Protein AF-W5Z4J7-F1 (afdb_monomer)

Secondary structure (DSSP, 8-state):
-HHHHHHHHHHHHHHHHHHHHHHHHHHHHHHHHHHHHHHHHHHHHHHHHHHHHHHHHHHHHHH--STTHHHHHHHHHHHHHHHHHHHHTT-HHHHHHHHHHHHHHHHHHHHHHHHHHHHHHHHHHHHHHHHHHHHHHHHHHHTT--SHHHHHHHHHH-HHHHHHHHHHHHHHHTT-HHHHHHHHHHHHHHHHHHHHHHHHHHHHEEGGGTEEEETTEEEE-------

Solvent-accessible surface area (backbone atoms only — not comparable to full-atom values): 12498 Å² total; per-residue (Å²): 120,74,70,61,56,55,51,50,53,50,50,51,51,50,50,53,51,51,51,52,53,51,51,54,49,53,49,52,54,50,53,50,51,53,50,55,53,51,50,53,52,51,51,53,53,48,55,55,52,50,52,53,48,54,51,49,51,56,51,51,58,72,68,61,86,49,62,82,50,48,62,62,50,49,52,55,52,52,51,52,50,51,53,47,45,74,75,47,64,91,36,73,77,52,50,55,54,49,54,52,50,50,51,49,52,49,53,54,46,50,55,49,38,52,53,45,51,53,52,50,50,53,50,47,52,53,50,52,56,50,45,53,55,49,49,55,48,50,52,61,58,46,72,73,51,76,46,66,68,59,48,52,51,43,70,74,67,34,67,69,52,54,48,44,54,48,49,30,48,54,26,42,77,70,69,36,48,68,62,20,50,50,53,54,47,52,51,50,54,44,51,58,51,40,50,49,52,30,50,53,51,57,62,30,41,42,81,93,60,41,27,43,44,61,87,97,45,77,41,76,55,79,88,74,79,84,127

Radius of gyration: 43.29 Å; Cα contacts (8 Å, |Δi|>4): 131; chains: 1; bounding box: 110×30×133 Å

Sequence (227 aa):
MAGDDAALETAITNNISGIYATINQQRSEAEIRLKEQGSTEARAQFAARLRLFEQSLANGVSTLMDVRECDGLMTRLLDQLQELESQFGEYDEFLAAILEQRENAHESIEARRQQLQDQQQRRVTTLTDAAERILKNVRRRTERFSSPEELHSFFASDAMVSRLRSMAGELRELGAAMEADDCLGQLKAAQDTALRSVRDKADIFEDGGAVIRLGKHKFSVNSRSWT

InterPro domains:
  IPR057224 Domain of unknown function DUF7902 [PF25472] (3-36)

Foldseek 3Di:
DVVVVVVVVVVVVVVVVVVVVVVVVVVVVVVVVVVVVVVVVLVVVLVVLVVVLVVLLVVLLVPDQDLVCLVVSLVVSVVSLVVSCVVNVVDPVSVVVSVVVNVVSVVSSVVSSVVNVVVLVVLLVVLLVVLVVLLVVLLVVLLPDQDLVVLVCCCVDPPSNVVLLVSLVVCVVSVNPVSSVVSVVSSVVSSVVSNVSNVVVVQQADDNNQWGDDPPDIDGDDPDDDD

Structure (mmCIF, N/CA/C/O backbone):
data_AF-W5Z4J7-F1
#
_entry.id   AF-W5Z4J7-F1
#
loop_
_atom_site.group_PDB
_atom_site.id
_atom_site.type_symbol
_atom_site.label_atom_id
_atom_site.label_alt_id
_atom_site.label_comp_id
_atom_site.label_asym_id
_atom_site.label_entity_id
_atom_site.label_seq_id
_atom_site.pdbx_PDB_ins_code
_atom_site.Cartn_x
_atom_site.Cartn_y
_atom_site.Cartn_z
_atom_site.occupancy
_atom_site.B_iso_or_equiv
_atom_site.auth_seq_id
_atom_site.auth_comp_id
_atom_site.auth_asym_id
_atom_site.auth_atom_id
_atom_site.pdbx_PDB_model_num
ATOM 1 N N . MET A 1 1 ? -58.982 3.689 79.718 1.00 53.09 1 MET A N 1
ATOM 2 C CA . MET A 1 1 ? -59.186 3.333 78.296 1.00 53.09 1 MET A CA 1
ATOM 3 C C . MET A 1 1 ? -58.269 4.092 77.332 1.00 53.09 1 MET A C 1
ATOM 5 O O . MET A 1 1 ? -57.935 3.509 76.323 1.00 53.09 1 MET A O 1
ATOM 9 N N . ALA A 1 2 ? -57.779 5.307 77.627 1.00 56.12 2 ALA A N 1
ATOM 10 C CA . ALA A 1 2 ? -56.911 6.065 76.701 1.00 56.12 2 ALA A CA 1
ATOM 11 C C . ALA A 1 2 ? -55.470 5.523 76.505 1.00 56.12 2 ALA A C 1
ATOM 13 O O . ALA A 1 2 ? -54.835 5.832 75.507 1.00 56.12 2 ALA A O 1
ATOM 14 N N . GLY A 1 3 ? -54.937 4.728 77.443 1.00 62.44 3 GLY A N 1
ATOM 15 C CA . GLY A 1 3 ? -53.573 4.180 77.339 1.00 62.44 3 GLY A CA 1
ATOM 16 C C . GLY A 1 3 ? -53.434 2.965 76.414 1.00 62.44 3 GLY A C 1
ATOM 17 O O . GLY A 1 3 ? -52.337 2.695 75.942 1.00 62.44 3 GLY A O 1
ATOM 18 N N . ASP A 1 4 ? -54.535 2.255 76.150 1.00 64.06 4 ASP A N 1
ATOM 19 C CA . ASP A 1 4 ? -54.545 1.051 75.303 1.00 64.06 4 ASP A CA 1
ATOM 20 C C . ASP A 1 4 ? -54.543 1.433 73.809 1.00 64.06 4 ASP A C 1
ATOM 22 O O . ASP A 1 4 ? -53.835 0.841 72.999 1.00 64.06 4 ASP A O 1
ATOM 26 N N . ASP A 1 5 ? -55.242 2.522 73.471 1.00 70.69 5 ASP A N 1
ATOM 27 C CA . ASP A 1 5 ? -55.330 3.086 72.115 1.00 70.69 5 ASP A CA 1
ATOM 28 C C . ASP A 1 5 ? -53.984 3.671 71.642 1.00 70.69 5 ASP A C 1
ATOM 30 O O . ASP A 1 5 ? -53.537 3.418 70.526 1.00 70.69 5 ASP A O 1
ATOM 34 N N . ALA A 1 6 ? -53.258 4.358 72.534 1.00 73.06 6 ALA A N 1
ATOM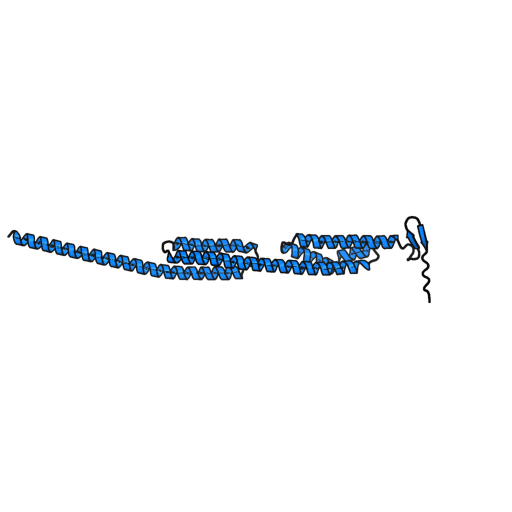 35 C CA . ALA A 1 6 ? -51.927 4.901 72.240 1.00 73.06 6 ALA A CA 1
ATOM 36 C C . ALA A 1 6 ? -50.860 3.804 72.029 1.00 73.06 6 ALA A C 1
ATOM 38 O O . ALA A 1 6 ? -49.931 3.968 71.231 1.00 73.06 6 ALA A O 1
ATOM 39 N N . ALA A 1 7 ? -50.984 2.669 72.727 1.00 77.75 7 ALA A N 1
ATOM 40 C CA . ALA A 1 7 ? -50.100 1.516 72.549 1.00 77.75 7 ALA A CA 1
ATOM 41 C C . ALA A 1 7 ? -50.355 0.816 71.203 1.00 77.75 7 ALA A C 1
ATOM 43 O O . ALA A 1 7 ? -49.403 0.452 70.507 1.00 77.75 7 ALA A O 1
ATOM 44 N N . LEU A 1 8 ? -51.627 0.692 70.810 1.00 79.69 8 LEU A N 1
ATOM 45 C CA . LEU A 1 8 ? -52.046 0.190 69.499 1.00 79.69 8 LEU A CA 1
ATOM 46 C C . LEU A 1 8 ? -51.567 1.098 68.359 1.00 79.69 8 LEU A C 1
ATOM 48 O O . LEU A 1 8 ? -50.978 0.605 67.400 1.00 79.69 8 LEU A O 1
ATOM 52 N N . GLU A 1 9 ? -51.735 2.414 68.478 1.00 77.88 9 GLU A N 1
ATOM 53 C CA . GLU A 1 9 ? -51.288 3.389 67.476 1.00 77.88 9 GLU A CA 1
ATOM 54 C C . GLU A 1 9 ? -49.758 3.372 67.292 1.00 77.88 9 GLU A C 1
ATOM 56 O O . GLU A 1 9 ? -49.248 3.376 66.166 1.00 77.88 9 GLU A O 1
ATOM 61 N N . THR A 1 10 ? -49.010 3.243 68.393 1.00 81.56 10 THR A N 1
ATOM 62 C CA . THR A 1 10 ? -47.546 3.085 68.367 1.00 81.56 10 THR A CA 1
ATOM 63 C C . THR A 1 10 ? -47.134 1.770 67.698 1.00 81.56 10 THR A C 1
ATOM 65 O O . THR A 1 10 ? -46.214 1.747 66.878 1.00 81.56 10 THR A O 1
ATOM 68 N N . ALA A 1 11 ? -47.825 0.666 68.000 1.00 81.94 11 ALA A N 1
ATOM 69 C CA . ALA A 1 11 ? -47.554 -0.638 67.396 1.00 81.94 11 ALA A CA 1
ATOM 70 C C . ALA A 1 11 ? -47.841 -0.646 65.885 1.00 81.94 11 ALA A C 1
ATOM 72 O O . ALA A 1 11 ? -47.047 -1.173 65.105 1.00 81.94 11 ALA A O 1
ATOM 73 N N . ILE A 1 12 ? -48.937 -0.011 65.460 1.00 81.25 12 ILE A N 1
ATOM 74 C CA . ILE A 1 12 ? -49.292 0.160 64.047 1.00 81.25 12 ILE A CA 1
ATOM 75 C C . ILE A 1 12 ? -48.230 1.002 63.330 1.00 81.25 12 ILE A C 1
ATOM 77 O O . ILE A 1 12 ? -47.735 0.593 62.282 1.00 81.25 12 ILE A O 1
ATOM 81 N N . THR A 1 13 ? -47.814 2.127 63.914 1.00 82.25 13 THR A N 1
ATOM 82 C CA . THR A 1 13 ? -46.789 3.010 63.330 1.00 82.25 13 THR A CA 1
ATOM 83 C C . THR A 1 13 ? -45.429 2.314 63.202 1.00 82.25 13 THR A C 1
ATOM 85 O O . THR A 1 13 ? -44.765 2.433 62.167 1.00 82.25 13 THR A O 1
ATOM 88 N N . ASN A 1 14 ? -45.030 1.525 64.206 1.00 82.12 14 ASN A N 1
ATOM 89 C CA . ASN A 1 14 ? -43.805 0.721 64.161 1.00 82.12 14 ASN A CA 1
ATOM 90 C C . ASN A 1 14 ? -43.875 -0.370 63.087 1.00 82.12 14 ASN A C 1
ATOM 92 O O . ASN A 1 14 ? -42.911 -0.560 62.346 1.00 82.12 14 ASN A O 1
ATOM 96 N N . ASN A 1 15 ? -45.019 -1.045 62.951 1.00 82.00 15 ASN A N 1
ATOM 97 C CA . ASN A 1 15 ? -45.223 -2.049 61.908 1.0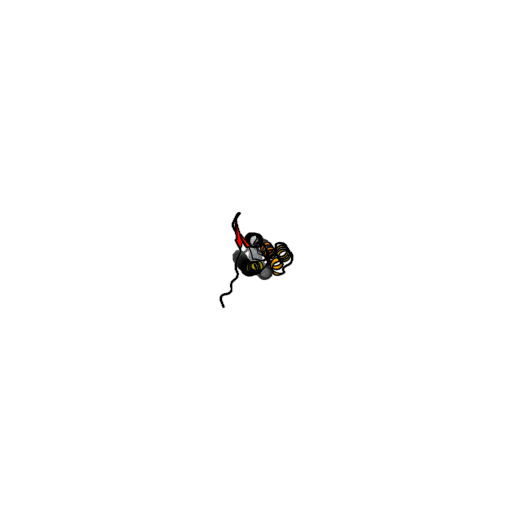0 82.00 15 ASN A CA 1
ATOM 98 C C . ASN A 1 15 ? -45.170 -1.429 60.506 1.00 82.00 15 ASN A C 1
ATOM 100 O O . ASN A 1 15 ? -44.482 -1.955 59.635 1.00 82.00 15 ASN A O 1
ATOM 104 N N . ILE A 1 16 ? -45.829 -0.286 60.291 1.00 81.00 16 ILE A N 1
ATOM 105 C CA . ILE A 1 16 ? -45.772 0.456 59.023 1.00 81.00 16 ILE A CA 1
ATOM 106 C C . ILE A 1 16 ? -44.329 0.872 58.708 1.00 81.00 16 ILE A C 1
ATOM 108 O O . ILE A 1 16 ? -43.856 0.659 57.593 1.00 81.00 16 ILE A O 1
ATOM 112 N N . SER A 1 17 ? -43.598 1.400 59.692 1.00 80.88 17 SER A N 1
ATOM 113 C CA . SER A 1 17 ? -42.190 1.786 59.522 1.00 80.88 17 SER A CA 1
ATOM 114 C C . SER A 1 17 ? -41.302 0.585 59.174 1.00 80.88 17 SER A C 1
ATOM 116 O O . SER A 1 17 ? -40.453 0.685 58.287 1.00 80.88 17 SER A O 1
ATOM 118 N N . GLY A 1 18 ? -41.534 -0.570 59.807 1.00 86.56 18 GLY A N 1
ATOM 119 C CA . GLY A 1 18 ? -40.853 -1.825 59.485 1.00 86.56 18 GLY A CA 1
ATOM 120 C C . GLY A 1 18 ? -41.130 -2.297 58.056 1.00 86.56 18 GLY A C 1
ATOM 121 O O . GLY A 1 18 ? -40.197 -2.654 57.338 1.00 86.56 18 GLY A O 1
ATOM 122 N N . ILE A 1 19 ? -42.386 -2.212 57.604 1.00 87.75 19 ILE A N 1
ATOM 123 C CA . ILE A 1 19 ? -42.778 -2.539 56.224 1.00 87.75 19 ILE A CA 1
ATOM 124 C C . ILE A 1 19 ? -42.060 -1.623 55.223 1.00 87.75 19 ILE A C 1
ATOM 126 O O . ILE A 1 19 ? -41.489 -2.115 54.250 1.00 87.75 19 ILE A O 1
ATOM 130 N N . TYR A 1 20 ? -42.022 -0.308 55.463 1.00 78.75 20 TYR A N 1
ATOM 131 C CA . TYR A 1 20 ? -41.303 0.629 54.590 1.00 78.75 20 TYR A CA 1
ATOM 132 C C . TYR A 1 20 ? -39.794 0.372 54.556 1.00 78.75 20 TYR A C 1
ATOM 134 O O . TYR A 1 20 ? -39.187 0.462 53.487 1.00 78.75 20 TYR A O 1
ATOM 142 N N . ALA A 1 21 ? -39.187 0.010 55.689 1.00 87.31 21 ALA A N 1
ATOM 143 C CA . ALA A 1 21 ? -37.778 -0.370 55.734 1.00 87.31 21 ALA A CA 1
ATOM 144 C C . ALA A 1 21 ? -37.506 -1.617 54.873 1.00 87.31 21 ALA A C 1
ATOM 146 O O . ALA A 1 21 ? -36.566 -1.617 54.078 1.00 87.31 21 ALA A O 1
ATOM 147 N N . THR A 1 22 ? -38.365 -2.641 54.956 1.00 89.81 22 THR A N 1
ATOM 148 C CA . THR A 1 22 ? -38.256 -3.846 54.116 1.00 89.81 22 THR A CA 1
ATOM 149 C C . THR A 1 22 ? -38.457 -3.537 52.630 1.00 89.81 22 THR A C 1
ATOM 151 O O . THR A 1 22 ? -37.695 -4.029 51.802 1.00 89.81 22 THR A O 1
ATOM 154 N N . ILE A 1 23 ? -39.433 -2.693 52.274 1.00 89.88 23 ILE A N 1
ATOM 155 C CA . ILE A 1 23 ? -39.674 -2.279 50.880 1.00 89.88 23 ILE A CA 1
ATOM 156 C C . ILE A 1 23 ? -38.458 -1.537 50.313 1.00 89.88 23 ILE A C 1
ATOM 158 O O . ILE A 1 23 ? -38.020 -1.839 49.204 1.00 89.88 23 ILE A O 1
ATOM 162 N N . ASN A 1 24 ? -37.883 -0.598 51.069 1.00 86.94 24 ASN A N 1
ATOM 163 C CA . ASN A 1 24 ? -36.694 0.137 50.635 1.00 86.94 24 ASN A CA 1
ATOM 164 C C . ASN A 1 24 ? -35.480 -0.784 50.467 1.00 86.94 24 ASN A C 1
ATOM 166 O O . ASN A 1 24 ? -34.746 -0.645 49.489 1.00 86.94 24 ASN A O 1
ATOM 170 N N . GLN A 1 25 ? -35.296 -1.752 51.369 1.00 92.12 25 GLN A N 1
ATOM 171 C CA . GLN A 1 25 ? -34.234 -2.748 51.247 1.00 92.12 25 GLN A CA 1
ATOM 172 C C . GLN A 1 25 ? -34.409 -3.608 49.987 1.00 92.12 25 GLN A C 1
ATOM 174 O O . GLN A 1 25 ? -33.482 -3.718 49.189 1.00 92.12 25 GLN A O 1
ATOM 179 N N . GLN A 1 26 ? -35.601 -4.172 49.765 1.00 91.75 26 GLN A N 1
ATOM 180 C CA . GLN A 1 26 ? -35.872 -4.999 48.584 1.00 91.75 26 GLN A CA 1
ATOM 181 C C . GLN A 1 26 ? -35.716 -4.215 47.279 1.00 91.75 26 GLN A C 1
ATOM 183 O O . GLN A 1 26 ? -35.202 -4.749 46.297 1.00 91.75 26 GLN A O 1
ATOM 188 N N . ARG A 1 27 ? -36.119 -2.940 47.269 1.00 84.44 27 ARG A N 1
ATOM 189 C CA . ARG A 1 27 ? -35.934 -2.052 46.120 1.00 84.44 27 ARG A CA 1
ATOM 190 C C . ARG A 1 27 ? -34.454 -1.805 45.831 1.00 84.44 27 ARG A C 1
ATOM 192 O O . ARG A 1 27 ? -34.042 -1.948 44.686 1.00 84.44 27 ARG A O 1
ATOM 199 N N . SER A 1 28 ? -33.657 -1.513 46.859 1.00 89.31 28 SER A N 1
ATOM 200 C CA . SER A 1 28 ? -32.208 -1.337 46.719 1.00 89.31 28 SER A CA 1
ATOM 201 C C . SER A 1 28 ? -31.525 -2.612 46.211 1.00 89.31 28 SER A C 1
ATOM 203 O O . SER A 1 28 ? -30.721 -2.548 45.284 1.00 89.31 28 SER A O 1
ATOM 205 N N . GLU A 1 29 ? -31.887 -3.784 46.739 1.00 89.69 29 GLU A N 1
ATOM 206 C CA . GLU A 1 29 ? -31.359 -5.068 46.262 1.00 89.69 29 GLU A CA 1
ATOM 207 C C . GLU A 1 29 ? -31.755 -5.369 44.809 1.00 89.69 29 GLU A C 1
ATOM 209 O O . GLU A 1 29 ? -30.951 -5.914 44.054 1.00 89.69 29 GLU A O 1
ATOM 214 N N . ALA A 1 30 ? -32.983 -5.029 44.406 1.00 80.62 30 ALA A N 1
ATOM 215 C CA . ALA A 1 30 ? -33.441 -5.190 43.030 1.00 80.62 30 ALA A CA 1
ATOM 216 C C . ALA A 1 30 ? -32.697 -4.247 42.071 1.00 80.62 30 ALA A C 1
ATOM 218 O O . ALA A 1 30 ? -32.273 -4.689 41.008 1.00 80.62 30 ALA A O 1
ATOM 219 N N . GLU A 1 31 ? -32.485 -2.984 42.455 1.00 82.75 31 GLU A N 1
ATOM 220 C CA . GLU A 1 31 ? -31.710 -2.007 41.677 1.00 82.75 31 GLU A CA 1
ATOM 221 C C . GLU A 1 31 ? -30.249 -2.451 41.499 1.00 82.75 31 GLU A C 1
ATOM 223 O O . GLU A 1 31 ? -29.715 -2.371 40.391 1.00 82.75 31 GLU A O 1
ATOM 228 N N . ILE A 1 32 ? -29.621 -2.996 42.550 1.00 83.31 32 ILE A N 1
ATOM 229 C CA . ILE A 1 32 ? -28.267 -3.569 42.479 1.00 83.31 32 ILE A CA 1
ATOM 230 C C . ILE A 1 32 ? -28.229 -4.743 41.494 1.00 83.31 32 ILE A C 1
ATOM 232 O O . ILE A 1 32 ? -27.427 -4.728 40.562 1.00 83.31 32 ILE A O 1
ATOM 236 N N . ARG A 1 33 ? -29.131 -5.724 41.638 1.00 79.25 33 ARG A N 1
ATOM 237 C CA . ARG A 1 33 ? -29.173 -6.901 40.751 1.00 79.25 33 ARG A CA 1
ATOM 238 C C . ARG A 1 33 ? -29.443 -6.527 39.295 1.00 79.25 33 ARG A C 1
ATOM 240 O O . ARG A 1 33 ? -28.853 -7.115 38.393 1.00 79.25 33 ARG A O 1
ATOM 247 N N . LEU A 1 34 ? -30.318 -5.550 39.056 1.00 75.19 34 LEU A N 1
ATOM 248 C CA . LEU A 1 34 ? -30.644 -5.074 37.711 1.00 75.19 34 LEU A CA 1
ATOM 249 C C . LEU A 1 34 ? -29.428 -4.400 37.056 1.00 75.19 34 LEU A C 1
ATOM 251 O O . LEU A 1 34 ? -29.141 -4.644 35.884 1.00 75.19 34 LEU A O 1
ATOM 255 N N . LYS A 1 35 ? -28.656 -3.630 37.833 1.00 76.56 35 LYS A N 1
ATOM 256 C CA . LYS A 1 35 ? -27.392 -3.027 37.388 1.00 76.56 35 LYS A CA 1
ATOM 257 C C . LYS A 1 35 ? -26.308 -4.078 37.110 1.00 76.56 35 LYS A C 1
ATOM 259 O O . LYS A 1 35 ? -25.603 -3.977 36.108 1.00 76.56 35 LYS A O 1
ATOM 264 N N . GLU A 1 36 ? -26.189 -5.101 37.955 1.00 79.88 36 GLU A N 1
ATOM 265 C CA . GLU A 1 36 ? -25.236 -6.210 37.777 1.00 79.88 36 GLU A CA 1
ATOM 266 C C . GLU A 1 36 ? -25.535 -7.047 36.522 1.00 79.88 36 GLU A C 1
ATOM 268 O O . GLU A 1 36 ? -24.623 -7.380 35.756 1.00 79.88 36 GLU A O 1
ATOM 273 N N . GLN A 1 37 ? -26.811 -7.358 36.274 1.00 76.69 37 GLN A N 1
ATOM 274 C CA . GLN A 1 37 ? -27.240 -8.075 35.071 1.00 76.69 37 GLN A CA 1
ATOM 275 C C . GLN A 1 37 ? -26.988 -7.252 33.804 1.00 76.69 37 GLN A C 1
ATOM 277 O O . GLN A 1 37 ? -26.361 -7.762 32.874 1.00 76.69 37 GLN A O 1
ATOM 282 N N . GLY A 1 38 ? -27.381 -5.972 33.798 1.00 79.19 38 GLY A N 1
ATOM 283 C CA . GLY A 1 38 ? -27.136 -5.070 32.669 1.00 79.19 38 GLY A CA 1
ATOM 284 C C . GLY A 1 38 ? -25.647 -4.900 32.349 1.00 79.19 38 GLY A C 1
ATOM 285 O O . GLY A 1 38 ? -25.259 -4.932 31.185 1.00 79.19 38 GLY A O 1
ATOM 286 N N . SER A 1 39 ? -24.788 -4.820 33.371 1.00 80.88 39 SER A N 1
ATOM 287 C CA . SER A 1 39 ? -23.330 -4.770 33.185 1.00 80.88 39 SER A CA 1
ATOM 288 C C . SER A 1 39 ? -22.776 -6.055 32.558 1.00 80.88 39 SER A C 1
ATOM 290 O O . SER A 1 39 ? -21.922 -5.997 31.674 1.00 80.88 39 SER A O 1
ATOM 292 N N . THR A 1 40 ? -23.272 -7.224 32.970 1.00 84.50 40 THR A N 1
ATOM 293 C CA . THR A 1 40 ? -22.825 -8.514 32.418 1.00 84.50 40 THR A CA 1
ATOM 294 C C . THR A 1 40 ? -23.227 -8.667 30.950 1.00 84.50 40 THR A C 1
ATOM 296 O O . THR A 1 40 ? -22.424 -9.113 30.128 1.00 84.50 40 THR A O 1
ATOM 299 N N . GLU A 1 41 ? -24.450 -8.264 30.607 1.00 86.25 41 GLU A N 1
ATOM 300 C CA . GLU A 1 41 ? -24.945 -8.268 29.230 1.00 86.25 41 GLU A CA 1
ATOM 301 C C . GLU A 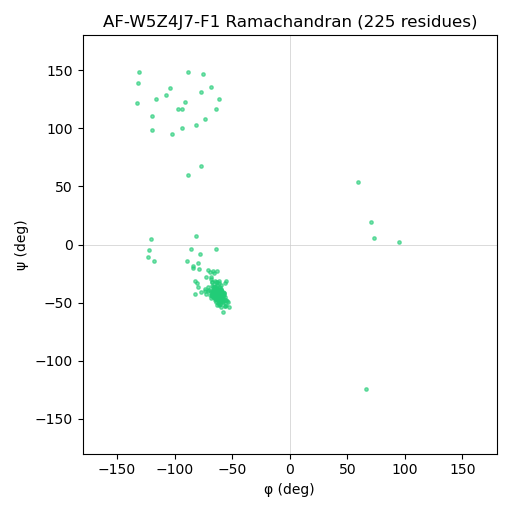1 41 ? -24.170 -7.279 28.347 1.00 86.25 41 GLU A C 1
ATOM 303 O O . GLU A 1 41 ? -23.681 -7.667 27.282 1.00 86.25 41 GLU A O 1
ATOM 308 N N . ALA A 1 42 ? -23.952 -6.048 28.825 1.00 86.88 42 ALA A N 1
ATOM 309 C CA . ALA A 1 42 ? -23.167 -5.036 28.119 1.00 86.88 42 ALA A CA 1
ATOM 310 C C . ALA A 1 42 ? -21.736 -5.519 27.831 1.00 86.88 42 ALA A C 1
ATOM 312 O O . ALA A 1 42 ? -21.260 -5.396 26.703 1.00 86.88 42 ALA A O 1
ATOM 313 N N . ARG A 1 43 ? -21.075 -6.159 28.808 1.00 88.56 43 ARG A N 1
ATOM 314 C CA . ARG A 1 43 ? -19.747 -6.776 28.630 1.00 88.56 43 ARG A CA 1
ATOM 315 C C . ARG A 1 43 ? -19.738 -7.841 27.541 1.00 88.56 43 ARG A C 1
ATOM 317 O O . ARG A 1 43 ? -18.840 -7.857 26.699 1.00 88.56 43 ARG A O 1
ATOM 324 N N . ALA A 1 44 ? -20.719 -8.741 27.551 1.00 90.19 44 ALA A N 1
ATOM 325 C CA . ALA A 1 44 ? -20.808 -9.811 26.563 1.00 90.19 44 ALA A CA 1
ATOM 326 C C . ALA A 1 44 ? -21.049 -9.257 25.150 1.00 90.19 44 ALA A C 1
ATOM 328 O O . ALA A 1 44 ? -20.401 -9.688 24.192 1.00 90.19 44 ALA A O 1
ATOM 329 N N . GLN A 1 45 ? -21.942 -8.273 25.026 1.00 91.38 45 GLN A N 1
ATOM 330 C CA . GLN A 1 45 ? -22.250 -7.620 23.759 1.00 91.38 45 GLN A CA 1
ATOM 331 C C . GLN A 1 45 ? -21.052 -6.829 23.221 1.00 91.38 45 GLN A C 1
ATOM 333 O O . GLN A 1 45 ? -20.718 -6.970 22.042 1.00 91.38 45 GLN A O 1
ATOM 338 N N . PHE A 1 46 ? -20.374 -6.060 24.078 1.00 93.00 46 PHE A N 1
ATOM 339 C CA . PHE A 1 46 ? -19.154 -5.335 23.728 1.00 93.00 46 PHE A CA 1
ATOM 340 C C . PHE A 1 46 ? -18.072 -6.296 23.233 1.00 93.00 46 PHE A C 1
ATOM 342 O O . PHE A 1 46 ? -17.551 -6.123 22.134 1.00 93.00 46 PHE A O 1
ATOM 349 N N . ALA A 1 47 ? -17.800 -7.375 23.973 1.00 91.56 47 ALA A N 1
ATOM 350 C CA . ALA A 1 47 ? -16.803 -8.367 23.581 1.00 91.56 47 ALA A CA 1
ATOM 351 C C . ALA A 1 47 ? -17.122 -9.028 22.229 1.00 91.56 47 ALA A C 1
ATOM 353 O O . ALA A 1 47 ? -16.214 -9.291 21.442 1.00 91.56 47 ALA A O 1
ATOM 354 N N . ALA A 1 48 ? -18.395 -9.306 21.936 1.00 94.44 48 ALA A N 1
ATOM 355 C CA . ALA A 1 48 ? -18.801 -9.847 20.640 1.00 94.44 48 ALA A CA 1
ATOM 356 C C . ALA A 1 48 ? -18.598 -8.830 19.505 1.00 94.44 48 ALA A C 1
ATOM 358 O O . ALA A 1 48 ? -18.085 -9.182 18.442 1.00 94.44 48 ALA A O 1
ATOM 359 N N . ARG A 1 49 ? -18.965 -7.564 19.733 1.00 94.69 49 ARG A N 1
ATOM 360 C CA . ARG A 1 49 ? -18.791 -6.484 18.757 1.00 94.69 49 ARG A CA 1
ATOM 361 C C . ARG A 1 49 ? -17.321 -6.160 18.492 1.00 94.69 49 ARG A C 1
ATOM 363 O O . ARG A 1 49 ? -16.952 -5.996 17.332 1.00 94.69 49 ARG A O 1
ATOM 370 N N . LEU A 1 50 ? -16.486 -6.148 19.527 1.00 93.75 50 LEU A N 1
ATOM 371 C CA . LEU A 1 50 ? -15.049 -5.915 19.405 1.00 93.75 50 LEU A CA 1
ATOM 372 C C . LEU A 1 50 ? -14.371 -7.007 18.566 1.00 93.75 50 LEU A C 1
ATOM 374 O O . LEU A 1 50 ? -13.597 -6.698 17.669 1.00 93.75 50 LEU A O 1
ATOM 378 N N . ARG A 1 51 ? -14.738 -8.281 18.760 1.00 95.75 51 ARG A N 1
ATOM 379 C CA . ARG A 1 51 ? -14.227 -9.385 17.922 1.00 95.75 51 ARG A CA 1
ATOM 380 C C . ARG A 1 51 ? -14.608 -9.238 16.449 1.00 95.75 51 ARG A C 1
ATOM 382 O O . ARG A 1 51 ? -13.811 -9.551 15.568 1.00 95.75 51 ARG A O 1
ATOM 389 N N . LEU A 1 52 ? -15.828 -8.780 16.163 1.00 95.50 52 LEU A N 1
ATOM 390 C CA . LEU A 1 52 ? -16.253 -8.512 14.785 1.00 95.50 52 LEU A CA 1
ATOM 391 C C . LEU A 1 52 ? -15.457 -7.357 14.171 1.00 95.50 52 LEU A C 1
ATOM 393 O O . LEU A 1 52 ? -15.096 -7.425 12.996 1.00 95.50 52 LEU A O 1
ATOM 397 N N . PHE A 1 53 ? -15.152 -6.329 14.965 1.00 96.44 53 PHE A N 1
ATOM 398 C CA . PHE A 1 53 ? -14.266 -5.246 14.556 1.00 96.44 53 PHE A CA 1
ATOM 399 C C . PHE A 1 53 ? -12.854 -5.760 14.234 1.00 96.44 53 PHE A C 1
ATOM 401 O O . PHE A 1 53 ? -12.354 -5.501 13.143 1.00 96.44 53 PHE A O 1
ATOM 408 N N . GLU A 1 54 ? -12.241 -6.555 15.115 1.00 96.19 54 GLU A N 1
ATOM 409 C CA . GLU A 1 54 ? -10.912 -7.146 14.890 1.00 96.19 54 GLU A CA 1
ATOM 410 C C . GLU A 1 54 ? -10.871 -7.984 13.604 1.00 96.19 54 GLU A C 1
ATOM 412 O O . GLU A 1 54 ? -9.936 -7.884 12.807 1.00 96.19 54 GLU A O 1
ATOM 417 N N . GLN A 1 55 ? -11.917 -8.775 13.350 1.00 95.88 55 GLN A N 1
ATOM 418 C CA . GLN A 1 55 ? -12.042 -9.551 12.118 1.00 95.88 55 GLN A CA 1
ATOM 419 C C . GLN A 1 55 ? -12.196 -8.650 10.882 1.00 95.88 55 GLN A C 1
ATOM 421 O O . GLN A 1 55 ? -11.613 -8.933 9.834 1.00 95.88 55 GLN A O 1
ATOM 426 N N . SER A 1 56 ? -12.971 -7.568 10.993 1.00 95.50 56 SER A N 1
ATOM 427 C CA . SER A 1 56 ? -13.130 -6.556 9.943 1.00 95.50 56 SER A CA 1
ATOM 428 C C . SER A 1 56 ? -11.796 -5.879 9.617 1.00 95.50 56 SER A C 1
ATOM 430 O O . SER A 1 56 ? -11.438 -5.786 8.442 1.00 95.50 56 SER A O 1
ATOM 432 N N . LEU A 1 57 ? -11.021 -5.494 10.639 1.00 97.38 57 LEU A N 1
ATOM 433 C CA . LEU A 1 57 ? -9.678 -4.930 10.499 1.00 97.38 57 LEU A CA 1
ATOM 434 C C . LEU A 1 57 ? -8.739 -5.911 9.792 1.00 97.38 57 LEU A C 1
ATOM 436 O O . LEU A 1 57 ? -8.161 -5.566 8.761 1.00 97.38 57 LEU A O 1
ATOM 440 N N . ALA A 1 58 ? -8.630 -7.144 10.294 1.00 95.88 58 ALA A N 1
ATOM 441 C CA . ALA A 1 58 ? -7.748 -8.160 9.722 1.00 95.88 58 ALA A CA 1
ATOM 442 C C . ALA A 1 58 ? -8.092 -8.461 8.252 1.00 95.88 58 ALA A C 1
ATOM 444 O O . ALA A 1 58 ? -7.211 -8.478 7.387 1.00 95.88 58 ALA A O 1
ATOM 445 N N . ASN A 1 59 ? -9.381 -8.635 7.946 1.00 96.94 59 ASN A N 1
ATOM 446 C CA . ASN A 1 59 ? -9.844 -8.863 6.580 1.00 96.94 59 ASN A CA 1
ATOM 447 C C . ASN A 1 59 ? -9.565 -7.647 5.693 1.00 96.94 59 ASN A C 1
ATOM 449 O O . ASN A 1 59 ? -8.972 -7.796 4.624 1.00 96.94 59 ASN A O 1
ATOM 453 N N . GLY A 1 60 ? -9.933 -6.449 6.152 1.00 96.81 60 GLY A N 1
ATOM 454 C CA . GLY A 1 60 ? -9.699 -5.197 5.442 1.00 96.81 60 GLY A CA 1
ATOM 455 C C . GLY A 1 60 ? -8.233 -5.043 5.057 1.00 96.81 60 GLY A C 1
ATOM 456 O O . GLY A 1 60 ? -7.921 -4.940 3.873 1.00 96.81 60 GLY A O 1
ATOM 457 N N . VAL A 1 61 ? -7.332 -5.153 6.032 1.00 97.75 61 VAL A N 1
ATOM 458 C CA . VAL A 1 61 ? -5.880 -5.062 5.828 1.00 97.75 61 VAL A CA 1
ATOM 459 C C . VAL A 1 61 ? -5.371 -6.107 4.831 1.00 97.75 61 VAL A C 1
ATOM 461 O O . VAL A 1 61 ? -4.578 -5.777 3.948 1.00 97.75 61 VAL A O 1
ATOM 464 N N . SER A 1 62 ? -5.837 -7.356 4.924 1.00 96.69 62 SER A N 1
ATOM 465 C CA . SER A 1 62 ? -5.382 -8.433 4.031 1.00 96.69 62 SER A CA 1
ATOM 466 C C . SER A 1 62 ? -5.834 -8.267 2.574 1.00 96.69 62 SER A C 1
ATOM 468 O O . SER A 1 62 ? -5.142 -8.724 1.665 1.00 96.69 62 SER A O 1
ATOM 470 N N . THR A 1 63 ? -6.973 -7.605 2.351 1.00 96.62 63 THR A N 1
ATOM 471 C CA . THR A 1 63 ? -7.561 -7.401 1.015 1.00 96.62 63 THR A CA 1
ATOM 472 C C . THR A 1 63 ? -7.082 -6.135 0.310 1.00 96.62 63 THR A C 1
ATOM 474 O O . THR A 1 63 ? -7.275 -6.025 -0.896 1.00 96.62 63 THR A O 1
ATOM 477 N N . LEU A 1 64 ? -6.437 -5.205 1.025 1.00 96.62 64 LEU A N 1
ATOM 478 C CA . LEU A 1 64 ? -5.878 -3.987 0.436 1.00 96.62 64 LEU A CA 1
ATOM 479 C C . LEU A 1 64 ? -4.804 -4.315 -0.602 1.00 96.62 64 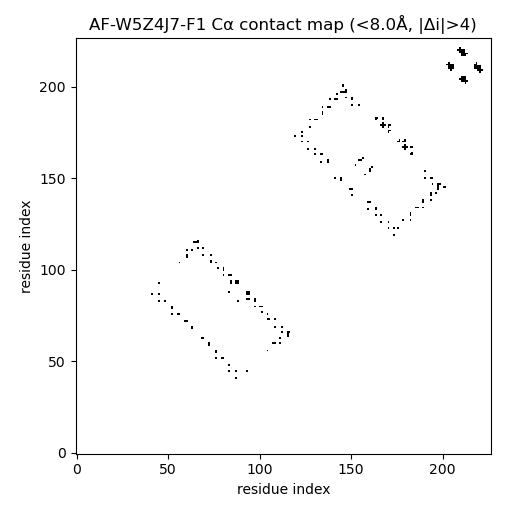LEU A C 1
ATOM 481 O O . LEU A 1 64 ? -3.807 -4.974 -0.279 1.00 96.62 64 LEU A O 1
ATOM 485 N N . MET A 1 65 ? -4.979 -3.794 -1.816 1.00 94.19 65 MET A N 1
ATOM 486 C CA . MET A 1 65 ? -4.031 -3.963 -2.925 1.00 94.19 65 MET A CA 1
ATOM 487 C C . MET A 1 65 ? -3.436 -2.637 -3.405 1.00 94.19 65 MET A C 1
ATOM 489 O O . MET A 1 65 ? -2.427 -2.649 -4.108 1.00 94.19 65 MET A O 1
ATOM 493 N N . ASP A 1 66 ? -4.025 -1.508 -3.009 1.00 92.69 66 ASP A N 1
ATOM 494 C CA . ASP A 1 66 ? -3.599 -0.171 -3.410 1.00 92.69 66 ASP A CA 1
ATOM 495 C C . ASP A 1 66 ? -3.489 0.762 -2.194 1.00 92.69 66 ASP A C 1
ATOM 497 O O . ASP A 1 66 ? -4.344 0.776 -1.309 1.00 92.69 66 ASP A O 1
ATOM 501 N N . VAL A 1 67 ? -2.440 1.586 -2.168 1.00 94.31 67 VAL A N 1
ATOM 502 C CA . VAL A 1 67 ? -2.197 2.608 -1.136 1.00 94.31 67 VAL A CA 1
ATOM 503 C C . VAL A 1 67 ? -3.373 3.581 -1.008 1.00 94.31 67 VAL A C 1
ATOM 505 O O . VAL A 1 67 ? -3.682 4.037 0.092 1.00 94.31 67 VAL A O 1
ATOM 508 N N . ARG A 1 68 ? -4.056 3.873 -2.121 1.00 91.69 68 ARG A N 1
ATOM 509 C CA . ARG A 1 68 ? -5.212 4.781 -2.186 1.00 91.69 68 ARG A CA 1
ATOM 510 C C . ARG A 1 68 ? -6.436 4.245 -1.442 1.00 91.69 68 ARG A C 1
ATOM 512 O O . ARG A 1 68 ? -7.303 5.021 -1.056 1.00 91.69 68 ARG A O 1
ATOM 519 N N . GLU A 1 69 ? -6.516 2.933 -1.236 1.00 95.75 69 GLU A N 1
ATOM 520 C CA . GLU A 1 69 ? -7.632 2.288 -0.541 1.00 95.75 69 GLU A CA 1
ATOM 521 C C . GLU A 1 69 ? -7.464 2.315 0.988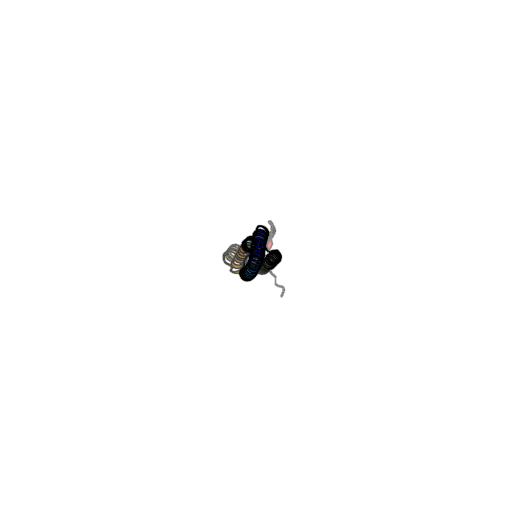 1.00 95.75 69 GLU A C 1
ATOM 523 O O . GLU A 1 69 ? -8.450 2.163 1.715 1.00 95.75 69 GLU A O 1
ATOM 528 N N . CYS A 1 70 ? -6.242 2.545 1.492 1.00 96.75 70 CYS A N 1
ATOM 529 C CA . CYS A 1 70 ? -5.945 2.546 2.927 1.00 96.75 70 CYS A CA 1
ATOM 530 C C . CYS A 1 70 ? -6.768 3.591 3.693 1.00 96.75 70 CYS A C 1
ATOM 532 O O . CYS A 1 70 ? -7.307 3.281 4.754 1.00 96.75 70 CYS A O 1
ATOM 534 N N . ASP A 1 71 ? -6.911 4.802 3.145 1.00 96.44 71 ASP A N 1
ATOM 535 C CA . ASP A 1 71 ? -7.661 5.887 3.794 1.00 96.44 71 ASP A CA 1
ATOM 536 C C . ASP A 1 71 ? -9.150 5.538 3.908 1.00 96.44 71 ASP A C 1
ATOM 538 O O . ASP A 1 71 ? -9.767 5.732 4.953 1.00 96.44 71 ASP A O 1
ATOM 542 N N . GLY A 1 72 ? -9.714 4.927 2.862 1.00 96.81 72 GLY A N 1
ATOM 543 C CA . GLY A 1 72 ? -11.103 4.472 2.865 1.00 96.81 72 GLY A CA 1
ATOM 544 C C . GLY A 1 72 ? -11.360 3.313 3.832 1.00 96.81 72 GLY A C 1
ATOM 545 O O . GLY A 1 72 ? -12.451 3.208 4.396 1.00 96.81 72 GLY A O 1
ATOM 546 N N . LEU A 1 73 ? -10.381 2.429 4.053 1.00 97.38 73 LEU A N 1
ATOM 547 C CA . LEU A 1 73 ? -10.472 1.430 5.120 1.00 97.38 73 LEU A CA 1
ATOM 548 C C . LEU A 1 73 ? -10.404 2.094 6.501 1.00 97.38 73 LEU A C 1
ATOM 550 O O . LEU A 1 73 ? -11.238 1.780 7.347 1.00 97.38 73 LEU A O 1
ATOM 554 N N . MET A 1 74 ? -9.463 3.021 6.700 1.00 97.56 74 MET A N 1
ATOM 555 C CA . MET A 1 74 ? -9.279 3.738 7.963 1.00 97.56 74 MET A CA 1
ATOM 556 C C . MET A 1 74 ? -10.560 4.447 8.397 1.00 97.56 74 MET A C 1
ATOM 558 O O . MET A 1 74 ? -11.044 4.206 9.498 1.00 97.56 74 MET A O 1
ATOM 562 N N . THR A 1 75 ? -11.156 5.258 7.516 1.00 97.38 75 THR A N 1
ATOM 563 C CA . THR A 1 75 ? -12.409 5.966 7.811 1.00 97.38 75 THR A CA 1
ATOM 564 C C . THR A 1 75 ? -13.500 5.002 8.270 1.00 97.38 75 THR A C 1
ATOM 566 O O . THR A 1 75 ? -14.070 5.193 9.338 1.00 97.38 75 THR A O 1
ATOM 569 N N . ARG A 1 76 ? -13.725 3.904 7.534 1.00 96.94 76 ARG A N 1
ATOM 570 C CA . ARG A 1 76 ? -14.760 2.922 7.894 1.00 96.94 76 ARG A CA 1
ATOM 571 C C . ARG A 1 76 ? -14.524 2.262 9.252 1.00 96.94 76 ARG A C 1
ATOM 573 O O . ARG A 1 76 ? -15.490 1.993 9.957 1.00 96.94 76 ARG A O 1
ATOM 580 N N . LEU A 1 77 ? -13.277 1.947 9.604 1.00 96.56 77 LEU A N 1
ATOM 581 C CA . LEU A 1 77 ? -12.970 1.324 10.894 1.00 96.56 77 LEU A CA 1
ATOM 582 C C . LEU A 1 77 ? -13.082 2.317 12.052 1.00 96.56 77 LEU A C 1
ATOM 584 O O . LEU A 1 77 ? -13.599 1.958 13.107 1.00 96.56 77 LEU A O 1
ATOM 588 N N . LEU A 1 78 ? -12.662 3.567 11.853 1.00 94.81 78 LEU A N 1
ATOM 589 C CA . LEU A 1 78 ? -12.843 4.618 12.853 1.00 94.81 78 LEU A CA 1
ATOM 590 C C . LEU A 1 78 ? -14.328 4.905 13.105 1.00 94.81 78 LEU A C 1
ATOM 592 O O . LEU A 1 78 ? -14.720 5.029 14.262 1.00 94.81 78 LEU A O 1
ATOM 596 N N . ASP A 1 79 ? -15.159 4.909 12.060 1.00 96.12 79 ASP A N 1
ATOM 597 C CA . ASP A 1 79 ? -16.612 5.049 12.199 1.00 96.12 79 ASP A CA 1
ATOM 598 C C . ASP A 1 79 ? -17.214 3.896 13.024 1.00 96.12 79 ASP A C 1
ATOM 600 O O . ASP A 1 79 ? -18.049 4.123 13.899 1.00 96.12 79 ASP A O 1
ATOM 604 N N . GLN A 1 80 ? -16.758 2.655 12.801 1.00 93.69 80 GLN A N 1
ATOM 605 C CA . GLN A 1 80 ? -17.191 1.496 13.594 1.00 93.69 80 GLN A CA 1
ATOM 606 C C . GLN A 1 80 ? -16.793 1.621 15.070 1.00 93.69 80 GLN A C 1
ATOM 608 O O . GLN A 1 80 ? -17.596 1.307 15.946 1.00 93.69 80 GLN A O 1
ATOM 613 N N . LEU A 1 81 ? -15.576 2.091 15.363 1.00 94.38 81 LEU A N 1
ATOM 614 C CA . LEU A 1 81 ? -15.138 2.330 16.741 1.00 94.38 81 LEU A CA 1
ATOM 615 C C . LEU A 1 81 ? -15.929 3.460 17.403 1.00 94.38 81 LEU A C 1
ATOM 617 O O . LEU A 1 81 ? -16.306 3.326 18.564 1.00 94.38 81 LEU A O 1
ATOM 621 N N . GLN A 1 82 ? -16.242 4.529 16.669 1.00 93.31 82 GLN A N 1
ATOM 622 C CA . GLN A 1 82 ? -17.073 5.622 17.170 1.00 93.31 82 GLN A CA 1
ATOM 623 C C . GLN A 1 82 ? -18.508 5.158 17.468 1.00 93.31 82 GLN A C 1
ATOM 625 O O . GLN A 1 82 ? -19.100 5.574 18.465 1.00 93.31 82 GLN A O 1
ATOM 630 N N . GLU A 1 83 ? -19.075 4.273 16.643 1.00 92.25 83 GLU A N 1
ATOM 631 C CA . GLU A 1 83 ? -20.376 3.657 16.922 1.00 92.25 83 GLU A CA 1
ATOM 632 C C . GLU A 1 83 ? -20.333 2.831 18.219 1.00 92.25 83 GLU A C 1
ATOM 634 O O . GLU A 1 83 ? -21.250 2.925 19.039 1.00 92.25 83 GLU A O 1
ATOM 639 N N . LEU A 1 84 ? -19.256 2.068 18.443 1.00 91.00 84 LEU A N 1
ATOM 640 C CA . LEU A 1 84 ? -19.062 1.322 19.690 1.00 91.00 84 LEU A CA 1
ATOM 641 C C . LEU A 1 84 ? -18.915 2.250 20.895 1.00 91.00 84 LEU A C 1
ATOM 643 O O . LEU A 1 84 ? -19.557 2.018 21.916 1.00 91.00 84 LEU A O 1
ATOM 647 N N . GLU A 1 85 ? -18.141 3.325 20.773 1.00 88.88 85 GLU A N 1
ATOM 648 C CA . GLU A 1 85 ? -18.004 4.337 21.823 1.00 88.88 85 GLU A CA 1
ATOM 649 C C . GLU A 1 85 ? -19.358 4.972 22.169 1.00 88.88 85 GLU A C 1
ATOM 651 O O . GLU A 1 85 ? -19.717 5.065 23.341 1.00 88.88 85 GLU A O 1
ATOM 656 N N . SER A 1 86 ? -20.172 5.313 21.165 1.00 89.94 86 SER A N 1
ATOM 657 C CA . SER A 1 86 ? -21.509 5.873 21.386 1.00 89.94 86 SER A CA 1
ATOM 658 C C . SER A 1 86 ? -22.478 4.896 22.059 1.00 89.94 86 SER A C 1
ATOM 660 O O . SER A 1 86 ? -23.384 5.345 22.758 1.00 89.94 86 SER A O 1
ATOM 662 N N . GLN A 1 87 ? -22.344 3.590 21.815 1.00 87.94 87 GLN A N 1
ATOM 663 C CA . GLN A 1 87 ? -23.221 2.562 22.391 1.00 87.94 87 GLN A CA 1
ATOM 664 C C . GLN A 1 87 ? -22.806 2.160 23.812 1.00 87.94 87 GLN A C 1
ATOM 666 O O . GLN A 1 87 ? -23.663 1.796 24.614 1.00 87.94 87 GLN A O 1
ATOM 671 N N . PHE A 1 88 ? -21.507 2.212 24.122 1.00 85.19 88 PHE A N 1
ATOM 672 C CA . PHE A 1 88 ? -20.927 1.637 25.339 1.00 85.19 88 PHE A CA 1
ATOM 673 C C . PHE A 1 88 ? -20.204 2.656 26.240 1.00 85.19 88 PHE A C 1
ATOM 675 O O . PHE A 1 88 ? -19.637 2.268 27.260 1.00 85.19 88 PHE A O 1
ATOM 682 N N . GLY A 1 89 ? -20.244 3.951 25.912 1.00 76.81 89 GLY A N 1
ATOM 683 C CA . GLY A 1 89 ? -19.473 5.015 26.571 1.00 76.81 89 GLY A CA 1
ATOM 684 C C . GLY A 1 89 ? -19.793 5.294 28.045 1.00 76.81 89 GLY A C 1
ATOM 685 O O . GLY A 1 89 ? -19.113 6.104 28.665 1.00 76.81 89 GLY A O 1
ATOM 686 N N . GLU A 1 90 ? -20.791 4.630 28.634 1.00 77.81 90 GLU A N 1
ATOM 687 C CA . GLU A 1 90 ? -21.098 4.727 30.071 1.00 77.81 90 GLU A CA 1
ATOM 688 C C . GLU A 1 90 ? -20.146 3.900 30.958 1.00 77.81 90 GLU A C 1
ATOM 690 O O . GLU A 1 90 ? -20.193 4.012 32.185 1.00 77.81 90 GLU A O 1
ATOM 695 N N . TYR A 1 91 ? -19.283 3.070 30.360 1.00 80.94 91 TYR A N 1
ATOM 696 C CA . TYR A 1 91 ? -18.359 2.190 31.074 1.00 80.94 91 TYR A CA 1
ATOM 697 C C . TYR A 1 91 ? -16.900 2.508 30.713 1.00 80.94 91 TYR A C 1
ATOM 699 O O . TYR A 1 91 ? -16.430 2.183 29.621 1.00 80.94 91 TYR A O 1
ATOM 707 N N . ASP A 1 92 ? -16.151 3.065 31.668 1.00 79.56 92 ASP A N 1
ATOM 708 C CA . ASP A 1 92 ? -14.738 3.443 31.482 1.00 79.56 92 ASP A CA 1
ATOM 709 C C . ASP A 1 92 ? -13.848 2.274 31.011 1.00 79.56 92 ASP A C 1
ATOM 711 O O . ASP A 1 92 ? -12.896 2.471 30.255 1.00 79.56 92 ASP A O 1
ATOM 715 N N . GLU A 1 93 ? -14.167 1.037 31.418 1.00 79.12 93 GLU A N 1
ATOM 716 C CA . GLU A 1 93 ? -13.426 -0.167 31.008 1.00 79.12 93 GLU A CA 1
ATOM 717 C C . GLU A 1 93 ? -13.494 -0.428 29.491 1.00 79.12 93 GLU A C 1
ATOM 719 O O . GLU A 1 93 ? -12.529 -0.924 28.910 1.00 79.12 93 GLU A O 1
ATOM 724 N N . PHE A 1 94 ? -14.598 -0.064 28.829 1.00 87.88 94 PHE A N 1
ATOM 725 C CA . PHE A 1 94 ? -14.755 -0.239 27.382 1.00 87.88 94 PHE A CA 1
ATOM 726 C C . PHE A 1 94 ? -14.061 0.868 26.599 1.00 87.88 94 PHE A C 1
ATOM 728 O O . PHE A 1 94 ? -13.513 0.604 25.529 1.00 87.88 94 PHE A O 1
ATOM 735 N N . LEU A 1 95 ? -14.021 2.084 27.151 1.00 86.62 95 LEU A N 1
ATOM 736 C CA . LEU A 1 95 ? -13.327 3.209 26.534 1.00 86.62 95 LEU A CA 1
ATOM 737 C C . LEU A 1 95 ? -11.833 2.910 26.361 1.00 86.62 95 LEU A C 1
ATOM 739 O O . LEU A 1 95 ? -11.284 3.138 25.286 1.00 86.62 95 LEU A O 1
ATOM 743 N N . ALA A 1 96 ? -11.189 2.335 27.382 1.00 88.25 96 ALA A N 1
ATOM 744 C CA . ALA A 1 96 ? -9.786 1.930 27.294 1.00 88.25 96 ALA A CA 1
ATOM 745 C C . ALA A 1 96 ? -9.539 0.931 26.145 1.00 88.25 96 ALA A C 1
ATOM 747 O O . ALA A 1 96 ? -8.620 1.125 25.351 1.00 88.25 96 ALA A O 1
ATOM 748 N N . ALA A 1 97 ? -10.397 -0.085 26.009 1.00 89.38 97 ALA A N 1
ATOM 749 C CA . ALA A 1 97 ? -10.294 -1.081 24.942 1.00 89.38 97 ALA A CA 1
ATOM 750 C C . ALA A 1 97 ? -10.568 -0.495 23.541 1.00 89.38 97 ALA A C 1
ATOM 752 O O . ALA A 1 97 ? -9.922 -0.884 22.570 1.00 89.38 97 ALA A O 1
ATOM 753 N N . ILE A 1 98 ? -11.499 0.458 23.417 1.00 91.69 98 ILE A N 1
ATOM 754 C CA . ILE A 1 98 ? -11.765 1.167 22.153 1.00 91.69 98 ILE A CA 1
ATOM 755 C C . ILE A 1 98 ? -10.549 1.998 21.736 1.00 91.69 98 ILE A C 1
ATOM 757 O O . ILE A 1 98 ? -10.161 1.970 20.568 1.00 91.69 98 ILE A O 1
ATOM 761 N N . LEU A 1 99 ? -9.931 2.716 22.677 1.00 90.56 99 LEU A N 1
ATOM 762 C CA . LEU A 1 99 ? -8.732 3.511 22.410 1.00 90.56 99 LEU A CA 1
ATOM 763 C C . LEU A 1 99 ? -7.552 2.630 21.985 1.00 90.56 99 LEU A C 1
ATOM 765 O O . LEU A 1 99 ? -6.859 2.970 21.029 1.00 90.56 99 LEU A O 1
ATOM 769 N N . GLU A 1 100 ? -7.363 1.481 22.635 1.00 92.69 100 GLU A N 1
ATOM 770 C CA . GLU A 1 100 ? -6.355 0.492 22.237 1.00 92.69 100 GLU A CA 1
ATOM 771 C C . GLU A 1 100 ? -6.602 -0.021 20.811 1.00 92.69 100 GLU A C 1
ATOM 773 O O . GLU A 1 100 ? -5.687 -0.053 19.988 1.00 92.69 100 GLU A O 1
ATOM 778 N N . GLN A 1 101 ? -7.850 -0.353 20.472 1.00 93.81 101 GLN A N 1
ATOM 779 C CA . GLN A 1 101 ? -8.182 -0.807 19.122 1.00 93.81 101 GLN A CA 1
ATOM 780 C C . GLN A 1 101 ? -8.066 0.284 18.063 1.00 93.81 101 GLN A C 1
ATOM 782 O O . GLN A 1 101 ? -7.751 -0.012 16.909 1.00 93.81 101 GLN A O 1
ATOM 787 N N . ARG A 1 102 ? -8.288 1.546 18.434 1.00 96.31 102 ARG A N 1
ATOM 788 C CA . ARG A 1 102 ? -8.045 2.681 17.546 1.00 96.31 102 ARG A CA 1
ATOM 789 C C . ARG A 1 102 ? -6.572 2.764 17.165 1.00 96.31 102 ARG A C 1
ATOM 791 O O . ARG A 1 102 ? -6.270 2.893 15.981 1.00 96.31 102 ARG A O 1
ATOM 798 N N . GLU A 1 103 ? -5.680 2.651 18.144 1.00 95.44 103 GL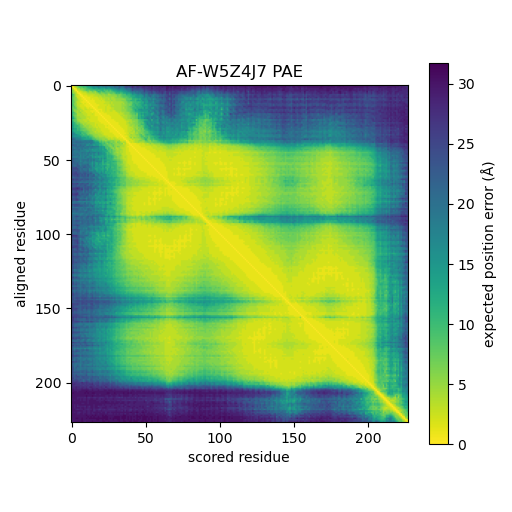U A N 1
ATOM 799 C CA . GLU A 1 103 ? -4.238 2.641 17.891 1.00 95.44 103 GLU A CA 1
ATOM 800 C C . GLU A 1 103 ? -3.839 1.436 17.034 1.00 95.44 103 GLU A C 1
ATOM 802 O O . GLU A 1 103 ? -3.201 1.601 15.999 1.00 95.44 103 GLU A O 1
ATOM 807 N N . ASN A 1 104 ? -4.320 0.237 17.374 1.00 94.69 104 ASN A N 1
ATOM 808 C CA . ASN A 1 104 ? -4.052 -0.976 16.600 1.00 94.69 104 ASN A CA 1
ATOM 809 C C . ASN A 1 104 ? -4.525 -0.860 15.136 1.00 94.69 104 ASN A C 1
ATOM 811 O O . ASN A 1 104 ? -3.826 -1.274 14.208 1.00 94.69 104 ASN A O 1
ATOM 815 N N . ALA A 1 105 ? -5.696 -0.261 14.898 1.00 95.50 105 ALA A N 1
ATOM 816 C CA . ALA A 1 105 ? -6.186 -0.007 13.547 1.00 95.50 105 ALA A CA 1
ATOM 817 C C . ALA A 1 105 ? -5.267 0.954 12.777 1.00 95.50 105 ALA A C 1
ATOM 819 O O . ALA A 1 105 ? -4.951 0.680 11.615 1.00 95.50 105 ALA A O 1
ATOM 820 N N . HIS A 1 106 ? -4.804 2.033 13.420 1.00 96.81 106 HIS A N 1
ATOM 821 C CA . HIS A 1 106 ? -3.794 2.932 12.860 1.00 96.81 106 HIS A CA 1
ATOM 822 C C . HIS A 1 106 ? -2.510 2.178 12.512 1.00 96.81 106 HIS A C 1
ATOM 824 O O . HIS A 1 106 ? -2.134 2.142 11.340 1.00 96.81 106 HIS A O 1
ATOM 830 N N . GLU A 1 107 ? -1.887 1.508 13.477 1.00 97.56 107 GLU A N 1
ATOM 831 C CA . GLU A 1 107 ? -0.636 0.772 13.282 1.00 97.56 107 GLU A CA 1
ATOM 832 C C . GLU A 1 107 ? -0.740 -0.280 12.168 1.00 97.56 107 GLU A C 1
ATOM 834 O O . GLU A 1 107 ? 0.103 -0.332 11.270 1.00 97.56 107 GLU A O 1
ATOM 839 N N . SER A 1 108 ? -1.800 -1.091 12.179 1.00 97.06 108 SER A N 1
ATOM 840 C CA . SER A 1 108 ? -2.005 -2.169 11.206 1.00 97.06 108 SER A CA 1
ATOM 841 C C . SER A 1 108 ? -2.183 -1.646 9.778 1.00 97.06 108 SER A C 1
ATOM 843 O O . SER A 1 108 ? -1.616 -2.201 8.828 1.00 97.06 108 SER A O 1
ATOM 845 N N . ILE A 1 109 ? -2.961 -0.574 9.600 1.00 97.75 109 ILE A N 1
ATOM 846 C CA . ILE A 1 109 ? -3.204 0.016 8.279 1.00 97.75 109 ILE A CA 1
ATOM 847 C C . ILE A 1 109 ? -1.966 0.770 7.784 1.00 97.75 109 ILE A C 1
ATOM 849 O O . ILE A 1 109 ? -1.622 0.636 6.608 1.00 97.75 109 ILE A O 1
ATOM 853 N N . GLU A 1 110 ? -1.262 1.504 8.649 1.00 97.75 110 GLU A N 1
ATOM 854 C CA . GLU A 1 110 ? 0.001 2.164 8.290 1.00 97.75 110 GLU A CA 1
ATOM 855 C C . GLU A 1 110 ? 1.072 1.145 7.885 1.00 97.75 110 GLU A C 1
ATOM 857 O O . GLU A 1 110 ? 1.716 1.296 6.845 1.00 97.75 110 GLU A O 1
ATOM 862 N N . ALA A 1 111 ? 1.218 0.054 8.642 1.00 98.00 111 ALA A N 1
ATOM 863 C CA . ALA A 1 111 ? 2.153 -1.015 8.308 1.00 98.00 111 ALA A CA 1
ATOM 864 C C . ALA A 1 111 ? 1.843 -1.623 6.930 1.00 98.00 111 ALA A C 1
ATOM 866 O O . ALA A 1 111 ? 2.745 -1.830 6.109 1.00 98.00 111 ALA A O 1
ATOM 867 N N . ARG A 1 112 ? 0.559 -1.862 6.629 1.00 98.00 112 ARG A N 1
ATOM 868 C CA . ARG A 1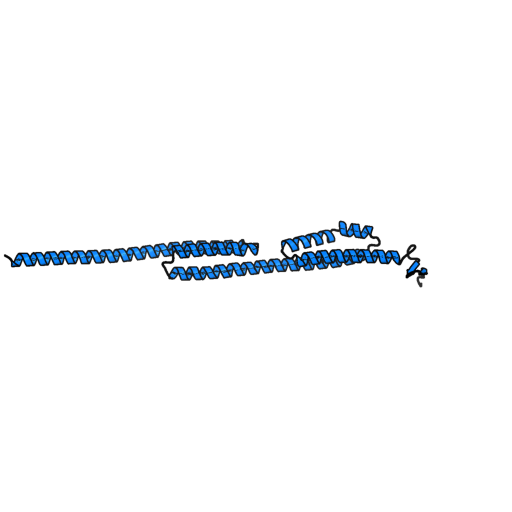 112 ? 0.137 -2.340 5.306 1.00 98.00 112 ARG A CA 1
ATOM 869 C C . ARG A 1 112 ? 0.384 -1.305 4.213 1.00 98.00 112 ARG A C 1
ATOM 871 O O . ARG A 1 112 ? 0.840 -1.681 3.133 1.00 98.00 112 ARG A O 1
ATOM 878 N N . ARG A 1 113 ? 0.124 -0.021 4.478 1.00 98.25 113 ARG A N 1
ATOM 879 C CA . ARG A 1 113 ? 0.403 1.072 3.539 1.00 98.25 113 ARG A CA 1
ATOM 880 C C . ARG A 1 113 ? 1.880 1.093 3.164 1.00 98.25 113 ARG A C 1
ATOM 882 O O . ARG A 1 113 ? 2.194 1.081 1.975 1.00 98.25 113 ARG A O 1
ATOM 889 N N . GLN A 1 114 ? 2.766 1.046 4.156 1.00 97.88 114 GLN A N 1
ATOM 890 C CA . GLN A 1 114 ? 4.207 1.010 3.926 1.00 97.88 114 GLN A CA 1
ATOM 891 C C . GLN A 1 114 ? 4.606 -0.218 3.100 1.00 97.88 114 GLN A C 1
ATOM 893 O O . GLN A 1 114 ? 5.357 -0.106 2.134 1.00 97.88 114 GLN A O 1
ATOM 898 N N . GLN A 1 115 ? 4.047 -1.390 3.415 1.00 97.88 115 GLN A N 1
ATOM 899 C CA . GLN A 1 115 ? 4.308 -2.608 2.652 1.00 97.88 115 GLN A CA 1
ATOM 900 C C . GLN A 1 115 ? 3.902 -2.471 1.172 1.00 97.88 115 GLN A C 1
ATOM 902 O O . GLN A 1 115 ? 4.633 -2.934 0.293 1.00 97.88 115 GLN A O 1
ATOM 907 N N . LEU A 1 116 ? 2.746 -1.866 0.884 1.00 97.19 116 LEU A N 1
ATOM 908 C CA . LEU A 1 116 ? 2.271 -1.637 -0.485 1.00 97.19 116 LEU A CA 1
ATOM 909 C C . LEU A 1 116 ? 3.153 -0.625 -1.229 1.00 97.19 116 LEU A C 1
ATOM 911 O O . LEU A 1 116 ? 3.529 -0.879 -2.374 1.00 97.19 116 LEU A O 1
ATOM 915 N N . GLN A 1 117 ? 3.552 0.466 -0.570 1.00 97.00 117 GLN A N 1
ATOM 916 C CA . GLN A 1 117 ? 4.487 1.452 -1.127 1.00 97.00 117 GLN A CA 1
ATOM 917 C C . GLN A 1 117 ? 5.838 0.818 -1.470 1.00 97.00 117 GLN A C 1
ATOM 919 O O . GLN A 1 117 ? 6.352 1.002 -2.573 1.00 97.00 117 GLN A O 1
ATOM 924 N N . ASP A 1 118 ? 6.387 0.000 -0.572 1.00 97.19 118 ASP A N 1
ATOM 925 C CA . ASP A 1 118 ? 7.645 -0.706 -0.808 1.00 97.19 118 ASP A CA 1
ATOM 926 C C . ASP A 1 118 ? 7.538 -1.674 -1.997 1.00 97.19 118 ASP A C 1
ATOM 928 O O . ASP A 1 118 ? 8.464 -1.783 -2.805 1.00 97.19 118 ASP A O 1
ATOM 932 N N . GLN A 1 119 ? 6.417 -2.391 -2.129 1.00 96.19 119 GLN A N 1
ATOM 933 C CA . GLN A 1 119 ? 6.170 -3.286 -3.265 1.00 96.19 119 GLN A CA 1
ATOM 934 C C . GLN A 1 119 ? 6.085 -2.518 -4.585 1.00 96.19 119 GLN A C 1
ATOM 936 O O . GLN A 1 119 ? 6.720 -2.915 -5.567 1.00 96.19 119 GLN A O 1
ATOM 941 N N . GLN A 1 120 ? 5.345 -1.409 -4.597 1.00 95.81 120 GLN A N 1
ATOM 942 C CA . GLN A 1 120 ? 5.228 -0.514 -5.743 1.00 95.81 120 GLN A CA 1
ATOM 943 C C . GLN A 1 120 ? 6.602 0.025 -6.151 1.00 95.81 120 GLN A C 1
ATOM 945 O O . GLN A 1 120 ? 6.996 -0.113 -7.309 1.00 95.81 120 GLN A O 1
ATOM 950 N N . GLN A 1 121 ? 7.384 0.531 -5.195 1.00 96.50 121 GLN A N 1
ATOM 951 C CA . GLN A 1 121 ? 8.721 1.057 -5.452 1.00 96.50 121 GLN A CA 1
ATOM 952 C C . GLN A 1 121 ? 9.666 -0.017 -6.004 1.00 96.50 121 GLN A C 1
ATOM 954 O O . GLN A 1 121 ? 10.366 0.218 -6.988 1.00 96.50 121 GLN A O 1
ATOM 959 N N . ARG A 1 122 ? 9.662 -1.231 -5.436 1.00 97.62 122 ARG A N 1
ATOM 960 C CA . ARG A 1 122 ? 10.457 -2.359 -5.959 1.00 97.62 122 ARG A CA 1
ATOM 961 C C . ARG A 1 122 ? 10.077 -2.705 -7.395 1.00 97.62 122 ARG A C 1
ATOM 963 O O . ARG A 1 122 ? 10.953 -3.030 -8.204 1.00 97.62 122 ARG A O 1
ATOM 970 N N . ARG A 1 123 ? 8.783 -2.650 -7.724 1.00 97.12 123 ARG A N 1
ATOM 971 C CA . ARG A 1 123 ? 8.290 -2.908 -9.079 1.00 97.12 123 ARG A CA 1
ATOM 972 C C . ARG A 1 123 ? 8.764 -1.833 -10.052 1.00 97.12 123 ARG A C 1
ATOM 974 O O . ARG A 1 123 ? 9.269 -2.196 -11.113 1.00 97.12 123 ARG A O 1
ATOM 981 N N . VAL A 1 124 ? 8.670 -0.559 -9.668 1.00 98.12 124 VAL A N 1
ATOM 982 C CA . VAL A 1 124 ? 9.199 0.579 -10.436 1.00 98.12 124 VAL A CA 1
ATOM 983 C C . VAL A 1 124 ? 10.689 0.389 -10.708 1.00 98.12 124 VAL A C 1
ATOM 985 O O . VAL A 1 124 ? 11.082 0.346 -11.869 1.00 98.12 124 VAL A O 1
ATOM 988 N N . THR A 1 125 ? 11.504 0.142 -9.678 1.00 98.06 125 THR A N 1
ATOM 989 C CA . THR A 1 125 ? 12.949 -0.098 -9.841 1.00 98.06 125 THR A CA 1
ATOM 990 C C . THR A 1 125 ? 13.234 -1.262 -10.795 1.00 98.06 125 THR A C 1
ATOM 992 O O . THR A 1 125 ? 14.057 -1.142 -11.697 1.00 98.06 125 THR A O 1
ATOM 995 N N . THR A 1 126 ? 12.512 -2.380 -10.655 1.00 98.06 126 THR A N 1
ATOM 996 C CA . THR A 1 126 ? 12.689 -3.555 -11.526 1.00 98.06 126 THR A CA 1
ATOM 997 C C . THR A 1 126 ? 12.371 -3.242 -12.992 1.00 98.06 126 THR A C 1
ATOM 999 O O . THR A 1 126 ? 13.077 -3.704 -13.892 1.00 98.06 126 THR A O 1
ATOM 1002 N N . LEU A 1 127 ? 11.304 -2.479 -13.246 1.00 98.06 127 LEU A N 1
ATOM 1003 C CA . LEU A 1 127 ? 10.920 -2.060 -14.593 1.00 98.06 127 LEU A CA 1
ATOM 1004 C C . LEU A 1 127 ? 11.940 -1.088 -15.186 1.00 98.06 127 LEU A C 1
ATOM 1006 O O . LEU A 1 127 ? 12.343 -1.276 -16.334 1.00 98.06 127 LEU A O 1
ATOM 1010 N N . THR A 1 128 ? 12.404 -0.113 -14.406 1.00 98.00 128 THR A N 1
ATOM 1011 C CA . THR A 1 128 ? 13.420 0.856 -14.832 1.00 98.00 128 THR A CA 1
ATOM 1012 C C . THR A 1 128 ? 14.736 0.161 -15.188 1.00 98.00 128 THR A C 1
ATOM 1014 O O . THR A 1 128 ? 15.236 0.334 -16.300 1.00 98.00 128 THR A O 1
ATOM 1017 N N . ASP A 1 129 ? 15.237 -0.738 -14.337 1.00 98.00 129 ASP A N 1
ATOM 1018 C CA . ASP A 1 129 ? 16.449 -1.523 -14.612 1.00 98.00 129 ASP A CA 1
ATOM 1019 C C . ASP A 1 129 ? 16.313 -2.380 -15.882 1.00 98.00 129 ASP A C 1
ATOM 1021 O O . ASP A 1 129 ? 17.251 -2.523 -16.679 1.00 98.00 129 ASP A O 1
ATOM 1025 N N . ALA A 1 130 ? 15.141 -2.988 -16.086 1.00 97.88 130 ALA A N 1
ATOM 1026 C CA . ALA A 1 130 ? 14.860 -3.769 -17.284 1.00 97.88 130 ALA A CA 1
ATOM 1027 C C . ALA A 1 130 ? 14.827 -2.881 -18.538 1.00 97.88 130 ALA A C 1
ATOM 1029 O O . ALA A 1 130 ? 15.412 -3.249 -19.565 1.00 97.88 130 ALA A O 1
ATOM 1030 N N . ALA A 1 131 ? 14.197 -1.709 -18.448 1.00 97.69 131 ALA A N 1
ATOM 1031 C CA . ALA A 1 131 ? 14.127 -0.735 -19.525 1.00 97.69 131 ALA A CA 1
ATOM 1032 C C . ALA A 1 131 ? 15.522 -0.224 -19.914 1.00 97.69 131 ALA A C 1
ATOM 1034 O O . ALA A 1 131 ? 15.853 -0.205 -21.100 1.00 97.69 131 ALA A O 1
ATOM 1035 N N . GLU A 1 132 ? 16.392 0.079 -18.947 1.00 97.06 132 GLU A N 1
ATOM 1036 C CA . GLU A 1 132 ? 17.777 0.482 -19.211 1.00 97.06 132 GLU A CA 1
ATOM 1037 C C . GLU A 1 132 ? 18.575 -0.590 -19.965 1.00 97.06 132 GLU A C 1
ATOM 1039 O O . GLU A 1 132 ? 19.325 -0.292 -20.902 1.00 97.06 132 GLU A O 1
ATOM 1044 N N . ARG A 1 133 ? 18.425 -1.866 -19.586 1.00 97.50 133 ARG A N 1
ATOM 1045 C CA . ARG A 1 133 ? 19.094 -2.984 -20.276 1.00 97.50 133 ARG A CA 1
ATOM 1046 C C . ARG A 1 133 ? 18.607 -3.123 -21.715 1.00 97.50 133 ARG A C 1
ATOM 1048 O O . ARG A 1 133 ? 19.418 -3.353 -22.616 1.00 97.50 133 ARG A O 1
ATOM 1055 N N . ILE A 1 134 ? 17.302 -2.962 -21.937 1.00 96.81 134 ILE A N 1
ATOM 1056 C CA . ILE A 1 134 ? 16.718 -2.959 -23.280 1.00 96.81 134 ILE A CA 1
ATOM 1057 C C . ILE A 1 134 ? 17.250 -1.768 -24.082 1.00 96.81 134 ILE A C 1
ATOM 1059 O O . ILE A 1 134 ? 17.720 -1.972 -25.199 1.00 96.81 134 ILE A O 1
ATOM 1063 N N . LEU A 1 135 ? 17.275 -0.560 -23.514 1.00 96.62 135 LEU A N 1
ATOM 1064 C CA . LEU A 1 135 ? 17.819 0.642 -24.156 1.00 96.62 135 LEU A CA 1
ATOM 1065 C C . LEU A 1 135 ? 19.283 0.463 -24.572 1.00 96.62 135 LEU A C 1
ATOM 1067 O O . LEU A 1 135 ? 19.643 0.797 -25.701 1.00 96.62 135 LEU A O 1
ATOM 1071 N N . LYS A 1 136 ? 20.126 -0.125 -23.712 1.00 96.62 136 LYS A N 1
ATOM 1072 C CA . LYS A 1 136 ? 21.521 -0.462 -24.056 1.00 96.62 136 LYS A CA 1
ATOM 1073 C C . LYS A 1 136 ? 21.592 -1.411 -25.257 1.00 96.62 136 LYS A C 1
ATOM 1075 O O . LYS A 1 136 ? 22.415 -1.216 -26.151 1.00 96.62 136 LYS A O 1
ATOM 1080 N N . ASN A 1 137 ? 20.717 -2.418 -25.312 1.00 95.62 137 ASN A N 1
ATOM 1081 C CA . ASN A 1 137 ? 20.659 -3.352 -26.437 1.00 95.62 137 ASN A CA 1
ATOM 1082 C C . ASN A 1 137 ? 20.172 -2.677 -27.727 1.00 95.62 137 ASN A C 1
ATOM 1084 O O . ASN A 1 137 ? 20.786 -2.869 -28.774 1.00 95.62 137 ASN A O 1
ATOM 1088 N N . VAL A 1 138 ? 19.126 -1.849 -27.636 1.00 95.62 138 VAL A N 1
ATOM 1089 C CA . VAL A 1 138 ? 18.594 -1.043 -28.742 1.00 95.62 138 VAL A CA 1
ATOM 1090 C C . VAL A 1 138 ? 19.704 -0.176 -29.335 1.00 95.62 138 VAL A C 1
ATOM 1092 O O . VAL A 1 138 ? 19.970 -0.296 -30.527 1.00 95.62 138 VAL A O 1
ATOM 1095 N N . ARG A 1 139 ? 20.435 0.590 -28.509 1.00 95.19 139 ARG A N 1
ATOM 1096 C CA . ARG A 1 139 ? 21.577 1.414 -28.954 1.00 95.19 139 ARG A CA 1
ATOM 1097 C C . ARG A 1 139 ? 22.625 0.582 -29.704 1.00 95.19 139 ARG A C 1
ATOM 1099 O O . ARG A 1 139 ? 22.979 0.912 -30.832 1.00 95.19 139 ARG A O 1
ATOM 1106 N N . ARG A 1 140 ? 23.036 -0.560 -29.145 1.00 94.75 140 ARG A N 1
ATOM 1107 C CA . ARG A 1 140 ? 24.003 -1.463 -29.797 1.00 94.75 140 ARG A CA 1
ATOM 1108 C C . ARG A 1 140 ? 23.486 -2.042 -31.120 1.00 94.75 140 ARG A C 1
ATOM 1110 O O . ARG A 1 140 ? 24.243 -2.200 -32.071 1.00 94.75 140 ARG A O 1
ATOM 1117 N N . ARG A 1 141 ? 22.203 -2.411 -31.201 1.00 93.50 141 ARG A N 1
ATOM 1118 C CA . ARG A 1 141 ? 21.607 -2.931 -32.445 1.00 93.50 141 ARG A CA 1
ATOM 1119 C C . ARG A 1 141 ? 21.547 -1.848 -33.513 1.00 93.50 141 ARG A C 1
ATOM 1121 O O . ARG A 1 141 ? 21.799 -2.158 -34.674 1.00 93.50 141 ARG A O 1
ATOM 1128 N N . THR A 1 142 ? 21.289 -0.600 -33.120 1.00 93.69 142 THR A N 1
ATOM 1129 C CA . THR A 1 142 ? 21.179 0.502 -34.075 1.00 93.69 142 THR A CA 1
ATOM 1130 C C . THR A 1 142 ? 22.478 0.839 -34.807 1.00 93.69 142 THR A C 1
ATOM 1132 O O . THR A 1 142 ? 22.425 1.302 -35.939 1.00 93.69 142 THR A O 1
ATOM 1135 N N . GLU A 1 143 ? 23.640 0.523 -34.227 1.00 90.69 143 GLU A N 1
ATOM 1136 C CA . GLU A 1 143 ? 24.959 0.752 -34.842 1.00 90.69 143 GLU A CA 1
ATOM 1137 C C . GLU A 1 143 ? 25.185 -0.035 -36.145 1.00 90.69 143 GLU A C 1
ATOM 1139 O O . GLU A 1 143 ? 26.037 0.347 -36.956 1.00 90.69 143 GLU A O 1
ATOM 1144 N N . ARG A 1 144 ? 24.439 -1.134 -36.337 1.00 89.06 144 ARG A N 1
ATOM 1145 C CA . ARG A 1 144 ? 24.560 -2.046 -37.486 1.00 89.06 144 ARG A CA 1
ATOM 1146 C C . ARG A 1 144 ? 23.788 -1.586 -38.718 1.00 89.06 144 ARG A C 1
ATOM 1148 O O . ARG A 1 144 ? 24.075 -2.070 -39.808 1.00 89.06 144 ARG A O 1
ATOM 1155 N N . PHE A 1 145 ? 22.803 -0.709 -38.547 1.00 91.19 145 PHE A N 1
ATOM 1156 C CA . PHE A 1 145 ? 22.003 -0.232 -39.669 1.00 91.19 145 PHE A CA 1
ATOM 1157 C C . PHE A 1 145 ? 22.793 0.771 -40.501 1.00 91.19 145 PHE A C 1
ATOM 1159 O O . PHE A 1 145 ? 23.628 1.518 -39.980 1.00 91.19 145 PHE A O 1
ATOM 1166 N N . SER A 1 146 ? 22.525 0.759 -41.804 1.00 87.31 146 SER A N 1
ATOM 1167 C CA . SER A 1 146 ? 23.237 1.598 -42.776 1.00 87.31 146 SER A CA 1
ATOM 1168 C C . SER A 1 146 ? 22.308 2.518 -43.567 1.00 87.31 146 SER A C 1
ATOM 1170 O O . SER A 1 146 ? 22.800 3.355 -44.317 1.00 87.31 146 SER A O 1
ATOM 1172 N N . SER A 1 147 ? 20.988 2.406 -43.382 1.00 89.75 147 SER A N 1
ATOM 1173 C CA . SER A 1 147 ? 19.998 3.276 -44.022 1.00 89.75 147 SER A CA 1
ATOM 1174 C C . SER A 1 147 ? 18.979 3.846 -43.020 1.00 89.75 147 SER A C 1
ATOM 1176 O O . SER A 1 147 ? 18.650 3.196 -42.017 1.00 89.75 147 SER A O 1
ATOM 1178 N N . PRO A 1 148 ? 18.468 5.070 -43.255 1.00 90.69 148 PRO A N 1
ATOM 1179 C CA . PRO A 1 148 ? 17.380 5.637 -42.460 1.00 90.69 148 PRO A CA 1
ATOM 1180 C C . PRO A 1 148 ? 16.097 4.794 -42.509 1.00 90.69 148 PRO A C 1
ATOM 1182 O O . PRO A 1 148 ? 15.400 4.686 -41.500 1.00 90.69 148 PRO A O 1
ATOM 1185 N N . GLU A 1 149 ? 15.796 4.161 -43.646 1.00 91.94 149 GLU A N 1
ATOM 1186 C CA . GLU A 1 149 ? 14.623 3.300 -43.826 1.00 91.94 149 GLU A CA 1
ATOM 1187 C C . GLU A 1 149 ? 14.663 2.074 -42.901 1.00 91.94 149 GLU A C 1
ATOM 1189 O O . GLU A 1 149 ? 13.667 1.766 -42.239 1.00 91.94 149 GLU A O 1
ATOM 1194 N N . GLU A 1 150 ? 15.819 1.405 -42.795 1.00 92.00 150 GLU A N 1
ATOM 1195 C CA . GLU A 1 150 ? 16.020 0.282 -41.868 1.00 92.00 150 GLU A CA 1
ATOM 1196 C C . GLU A 1 150 ? 15.823 0.711 -40.410 1.00 92.00 150 GLU A C 1
ATOM 1198 O O . GLU A 1 150 ? 15.143 0.021 -39.646 1.00 92.00 150 GLU A O 1
ATOM 1203 N N . LEU A 1 151 ? 16.369 1.873 -40.029 1.00 93.25 151 LEU A N 1
ATOM 1204 C CA . LEU A 1 151 ? 16.207 2.421 -38.683 1.00 93.25 151 LEU A CA 1
ATOM 1205 C C . LEU A 1 151 ? 14.744 2.731 -38.364 1.00 93.25 151 LEU A C 1
ATOM 1207 O O . LEU A 1 151 ? 14.256 2.349 -37.299 1.00 93.25 151 LEU A O 1
ATOM 1211 N N . HIS A 1 152 ? 14.026 3.401 -39.266 1.00 93.31 152 HIS A N 1
ATOM 1212 C CA . HIS A 1 152 ? 12.607 3.699 -39.071 1.00 93.31 152 HIS A CA 1
ATOM 1213 C C . HIS A 1 152 ? 11.775 2.422 -38.933 1.00 93.31 152 HIS A C 1
ATOM 1215 O O . HIS A 1 152 ? 10.962 2.327 -38.013 1.00 93.31 152 HIS A O 1
ATOM 1221 N N . SER A 1 153 ? 12.021 1.421 -39.783 1.00 94.25 153 SER A N 1
ATOM 1222 C CA . SER A 1 153 ? 11.352 0.119 -39.699 1.00 94.25 153 SER A CA 1
ATOM 1223 C C . SER A 1 153 ? 11.619 -0.575 -38.357 1.00 94.25 153 SER A C 1
ATOM 1225 O O . SER A 1 153 ? 10.686 -1.043 -37.695 1.00 94.25 153 SER A O 1
ATOM 1227 N N . PHE A 1 154 ? 12.872 -0.555 -37.894 1.00 94.31 154 PHE A N 1
ATOM 1228 C CA . PHE A 1 154 ? 13.273 -1.103 -36.600 1.00 94.31 154 PHE A CA 1
ATOM 1229 C C . PHE A 1 154 ? 12.564 -0.409 -35.424 1.00 94.31 154 PHE A C 1
ATOM 1231 O O . PHE A 1 154 ? 11.940 -1.079 -34.606 1.00 94.31 154 PHE A O 1
ATOM 1238 N N . PHE A 1 155 ? 12.576 0.925 -35.342 1.00 95.00 155 PHE A N 1
ATOM 1239 C CA . PHE A 1 155 ? 11.905 1.644 -34.245 1.00 95.00 155 PHE A CA 1
ATOM 1240 C C . PHE A 1 155 ? 10.369 1.569 -34.302 1.00 95.00 155 PHE A C 1
ATOM 1242 O O . PHE A 1 155 ? 9.700 1.729 -33.271 1.00 95.00 155 PHE A O 1
ATOM 1249 N N . ALA A 1 156 ? 9.795 1.333 -35.483 1.00 93.38 156 ALA A N 1
ATOM 1250 C CA . ALA A 1 156 ? 8.359 1.156 -35.651 1.00 93.38 156 ALA A CA 1
ATOM 1251 C C . ALA A 1 156 ? 7.884 -0.235 -35.203 1.00 93.38 156 ALA A C 1
ATOM 1253 O O . ALA A 1 156 ? 6.843 -0.330 -34.555 1.00 93.38 156 ALA A O 1
ATOM 1254 N N . SER A 1 157 ? 8.641 -1.293 -35.517 1.00 92.62 157 SER A N 1
ATOM 1255 C CA . SER A 1 157 ? 8.142 -2.677 -35.445 1.00 92.62 157 SER A CA 1
ATOM 1256 C C . SER A 1 157 ? 8.940 -3.638 -34.555 1.00 92.62 157 SER A C 1
ATOM 1258 O O . SER A 1 157 ? 8.456 -4.734 -34.276 1.00 92.62 157 SER A O 1
ATOM 1260 N N . ASP A 1 158 ? 10.130 -3.270 -34.066 1.00 95.62 158 ASP A N 1
ATOM 1261 C CA . ASP A 1 158 ? 10.943 -4.185 -33.258 1.00 95.62 158 ASP A CA 1
ATOM 1262 C C . ASP A 1 158 ? 10.311 -4.470 -31.884 1.00 95.62 158 ASP A C 1
ATOM 1264 O O . ASP A 1 158 ? 9.861 -3.576 -31.156 1.00 95.62 158 ASP A O 1
ATOM 1268 N N . ALA A 1 159 ? 10.329 -5.748 -31.504 1.00 95.12 159 ALA A N 1
ATOM 1269 C CA . ALA A 1 159 ? 9.735 -6.234 -30.265 1.00 95.12 159 ALA A CA 1
ATOM 1270 C C . ALA A 1 159 ? 10.368 -5.620 -29.003 1.00 95.12 159 ALA A C 1
ATOM 1272 O O . ALA A 1 159 ? 9.669 -5.423 -28.010 1.00 95.12 159 ALA A O 1
ATOM 1273 N N . MET A 1 160 ? 11.664 -5.280 -29.014 1.00 94.38 160 MET A N 1
ATOM 1274 C CA . MET A 1 160 ? 12.316 -4.619 -27.876 1.00 94.38 160 MET A CA 1
ATOM 1275 C C . MET A 1 160 ? 11.800 -3.195 -27.693 1.00 94.38 160 MET A C 1
ATOM 1277 O O . MET A 1 160 ? 11.571 -2.767 -26.564 1.00 94.38 160 MET A O 1
ATOM 1281 N N . VAL A 1 161 ? 11.581 -2.477 -28.796 1.00 96.38 161 VAL A N 1
ATOM 1282 C CA . VAL A 1 161 ? 11.058 -1.107 -28.772 1.00 96.38 161 VAL A CA 1
ATOM 1283 C C . VAL A 1 161 ? 9.596 -1.101 -28.327 1.00 96.38 161 VAL A C 1
ATOM 1285 O O . VAL A 1 161 ? 9.215 -0.296 -27.479 1.00 96.38 161 VAL A O 1
ATOM 1288 N N . SER A 1 162 ? 8.787 -2.035 -28.836 1.00 96.62 162 SER A N 1
ATOM 1289 C CA . SER A 1 162 ? 7.410 -2.240 -28.369 1.00 96.62 162 SER A CA 1
ATOM 1290 C C . SER A 1 162 ? 7.362 -2.556 -26.868 1.00 96.62 162 SER A C 1
ATOM 1292 O O . SER A 1 162 ? 6.640 -1.896 -26.120 1.00 96.62 162 SER A O 1
ATOM 1294 N N . ARG A 1 163 ? 8.206 -3.485 -26.399 1.00 96.62 163 ARG A N 1
ATOM 1295 C CA . ARG A 1 163 ? 8.311 -3.837 -24.978 1.00 96.62 163 ARG A CA 1
ATOM 1296 C C . ARG A 1 163 ? 8.709 -2.647 -24.109 1.00 96.62 163 ARG A C 1
ATOM 1298 O O . ARG A 1 163 ? 8.148 -2.484 -23.034 1.00 96.62 163 ARG A O 1
ATOM 1305 N N . LEU A 1 164 ? 9.632 -1.804 -24.573 1.00 96.75 164 LEU A N 1
ATOM 1306 C CA . LEU A 1 164 ? 10.030 -0.600 -23.847 1.00 96.75 164 LEU A CA 1
ATOM 1307 C C . LEU A 1 164 ? 8.859 0.384 -23.682 1.00 96.75 164 LEU A C 1
ATOM 1309 O O . LEU A 1 164 ? 8.632 0.900 -22.591 1.00 96.75 164 LEU A O 1
ATOM 1313 N N . ARG A 1 165 ? 8.073 0.604 -24.746 1.00 96.69 165 ARG A N 1
ATOM 1314 C CA . ARG A 1 165 ? 6.864 1.445 -24.682 1.00 96.69 165 ARG A CA 1
ATOM 1315 C C . ARG A 1 165 ? 5.819 0.863 -23.725 1.00 96.69 165 ARG A C 1
ATOM 1317 O O . ARG A 1 165 ? 5.199 1.623 -22.991 1.00 96.69 165 ARG A O 1
ATOM 1324 N N . SER A 1 166 ? 5.666 -0.463 -23.698 1.00 97.69 166 SER A N 1
ATOM 1325 C CA . SER A 1 166 ? 4.796 -1.157 -22.737 1.00 97.69 166 SER A CA 1
ATOM 1326 C C . SER A 1 166 ? 5.260 -0.954 -21.294 1.00 97.69 166 SER A C 1
ATOM 1328 O O . SER A 1 166 ? 4.447 -0.607 -20.447 1.00 97.69 166 SER A O 1
ATOM 1330 N N . MET A 1 167 ? 6.563 -1.094 -21.018 1.00 97.94 167 MET A N 1
ATOM 1331 C CA . MET A 1 167 ? 7.131 -0.850 -19.684 1.00 97.94 167 MET A CA 1
ATOM 1332 C C . MET A 1 167 ? 6.916 0.596 -19.227 1.00 97.94 167 MET A C 1
ATOM 1334 O O . MET A 1 167 ? 6.592 0.824 -18.068 1.00 97.94 167 MET A O 1
ATOM 1338 N N . ALA A 1 168 ? 7.037 1.574 -20.130 1.00 97.81 168 ALA A N 1
ATOM 1339 C CA . ALA A 1 168 ? 6.693 2.963 -19.824 1.00 97.81 168 ALA A CA 1
ATOM 1340 C C . ALA A 1 168 ? 5.193 3.142 -19.513 1.00 97.81 168 ALA A C 1
ATOM 1342 O O . ALA A 1 168 ? 4.832 3.987 -18.698 1.00 97.81 168 ALA A O 1
ATOM 1343 N N . GLY A 1 169 ? 4.314 2.348 -20.133 1.00 98.00 169 GLY A N 1
ATOM 1344 C CA . GLY A 1 169 ? 2.897 2.263 -19.768 1.00 98.00 169 GLY A CA 1
ATOM 1345 C C . GLY A 1 169 ? 2.696 1.729 -18.348 1.00 98.00 169 GLY A C 1
ATOM 1346 O O . GLY A 1 169 ? 2.074 2.407 -17.536 1.00 98.00 169 GLY A O 1
ATOM 1347 N N . GLU A 1 170 ? 3.304 0.582 -18.026 1.00 97.62 170 GLU A N 1
ATOM 1348 C CA . GLU A 1 170 ? 3.265 -0.015 -16.679 1.00 97.62 170 GLU A CA 1
ATOM 1349 C C . GLU A 1 170 ? 3.794 0.956 -15.607 1.00 97.62 170 GLU A C 1
ATOM 1351 O O . GLU A 1 170 ? 3.200 1.094 -14.541 1.00 97.62 170 GLU A O 1
ATOM 1356 N N . LEU A 1 171 ? 4.885 1.678 -15.888 1.00 97.88 171 LEU A N 1
ATOM 1357 C CA . LEU A 1 171 ? 5.424 2.698 -14.983 1.00 97.88 171 LEU A CA 1
ATOM 1358 C C . LEU A 1 171 ? 4.403 3.815 -14.707 1.00 97.88 171 LEU A C 1
ATOM 1360 O O . LEU A 1 171 ? 4.250 4.223 -13.558 1.00 97.88 171 LEU A O 1
ATOM 1364 N N . ARG A 1 172 ? 3.645 4.270 -15.716 1.00 96.81 172 ARG A N 1
ATOM 1365 C CA . ARG A 1 172 ? 2.577 5.266 -15.505 1.00 96.81 172 ARG A CA 1
ATOM 1366 C C . ARG A 1 172 ? 1.422 4.727 -14.673 1.00 96.81 172 ARG A C 1
ATOM 1368 O O . ARG A 1 172 ? 0.923 5.451 -13.817 1.00 96.81 172 ARG A O 1
ATOM 1375 N N . GLU A 1 173 ? 1.014 3.480 -14.896 1.00 94.88 173 GLU A N 1
ATOM 1376 C CA . GLU A 1 173 ? -0.025 2.826 -14.086 1.00 94.88 173 GLU A CA 1
ATOM 1377 C C . GLU A 1 173 ? 0.392 2.712 -12.613 1.00 94.88 173 GLU A C 1
ATOM 1379 O O . GLU A 1 173 ? -0.434 2.872 -11.718 1.00 94.88 173 GLU A O 1
ATOM 1384 N N . LEU A 1 174 ? 1.691 2.534 -12.360 1.00 94.38 174 LEU A N 1
ATOM 1385 C CA . LEU A 1 174 ? 2.294 2.545 -11.027 1.00 94.38 174 LEU A CA 1
ATOM 1386 C C . LEU A 1 174 ? 2.573 3.958 -10.484 1.00 94.38 174 LEU A C 1
ATOM 1388 O O . LEU A 1 174 ? 3.222 4.080 -9.450 1.00 94.38 174 LEU A O 1
ATOM 1392 N N . GLY A 1 175 ? 2.142 5.034 -11.146 1.00 93.75 175 GLY A N 1
ATOM 1393 C CA . GLY A 1 175 ? 2.389 6.412 -10.697 1.00 93.75 175 GLY A CA 1
ATOM 1394 C C . GLY A 1 175 ? 3.830 6.916 -10.879 1.00 93.75 175 GLY A C 1
ATOM 1395 O O . GLY A 1 175 ? 4.135 8.039 -10.484 1.00 93.75 175 GLY A O 1
ATOM 1396 N N . ALA A 1 176 ? 4.702 6.139 -11.522 1.00 96.75 176 ALA A N 1
ATOM 1397 C CA . ALA A 1 176 ? 6.092 6.480 -11.831 1.00 96.75 176 ALA A CA 1
ATOM 1398 C C . ALA A 1 176 ? 6.197 7.220 -13.179 1.00 96.75 176 ALA A C 1
ATOM 1400 O O . ALA A 1 176 ? 6.796 6.750 -14.151 1.00 96.75 176 ALA A O 1
ATOM 1401 N N . ALA A 1 177 ? 5.531 8.377 -13.271 1.00 96.88 177 ALA A N 1
ATOM 1402 C CA . ALA A 1 177 ? 5.454 9.158 -14.509 1.00 96.88 177 ALA A CA 1
ATOM 1403 C C . ALA A 1 177 ? 6.822 9.698 -14.957 1.00 96.88 177 ALA A C 1
ATOM 1405 O O . ALA A 1 177 ? 7.112 9.713 -16.152 1.00 96.88 177 ALA A O 1
ATOM 1406 N N . MET A 1 178 ? 7.673 10.093 -14.007 1.00 97.94 178 MET A N 1
ATOM 1407 C CA . MET A 1 178 ? 9.009 10.615 -14.293 1.00 97.94 178 MET A CA 1
ATOM 1408 C C . MET A 1 178 ? 9.900 9.546 -14.937 1.00 97.94 178 MET A C 1
ATOM 1410 O O . MET A 1 178 ? 10.532 9.802 -15.958 1.00 97.94 178 MET A O 1
ATOM 1414 N N . GLU A 1 179 ? 9.906 8.332 -14.389 1.00 98.00 179 GLU A N 1
ATOM 1415 C CA . GLU A 1 179 ? 10.643 7.182 -14.914 1.00 98.00 179 GLU A CA 1
ATOM 1416 C C . GLU A 1 179 ? 10.111 6.753 -16.287 1.00 98.00 179 GLU A C 1
ATOM 1418 O O . GLU A 1 179 ? 10.883 6.418 -17.188 1.00 98.00 179 GLU A O 1
ATOM 1423 N N . ALA A 1 180 ? 8.788 6.794 -16.477 1.00 98.31 180 ALA A N 1
ATOM 1424 C CA . ALA A 1 180 ? 8.169 6.520 -17.769 1.00 98.31 180 ALA A CA 1
ATOM 1425 C C . ALA A 1 180 ? 8.604 7.532 -18.843 1.00 98.31 180 ALA A C 1
ATOM 1427 O O . ALA A 1 180 ? 8.923 7.146 -19.973 1.00 98.31 180 ALA A O 1
ATOM 1428 N N . ASP A 1 181 ? 8.619 8.821 -18.502 1.00 98.00 181 ASP A N 1
ATOM 1429 C CA . ASP A 1 181 ? 9.008 9.890 -19.417 1.00 98.00 181 ASP A CA 1
ATOM 1430 C C . ASP A 1 181 ? 10.509 9.854 -19.723 1.00 98.00 181 ASP A C 1
ATOM 1432 O O . ASP A 1 181 ? 10.888 10.006 -20.887 1.00 98.00 181 ASP A O 1
ATOM 1436 N N . ASP A 1 182 ? 11.357 9.562 -18.733 1.00 97.75 182 ASP A N 1
ATOM 1437 C CA . ASP A 1 182 ? 12.789 9.347 -18.954 1.00 97.75 182 ASP A CA 1
ATOM 1438 C C . ASP A 1 182 ? 13.033 8.156 -19.892 1.00 97.75 182 ASP A C 1
ATOM 1440 O O . ASP A 1 182 ? 13.751 8.276 -20.885 1.00 97.75 182 ASP A O 1
ATOM 1444 N N . CYS A 1 183 ? 12.348 7.030 -19.672 1.00 96.88 183 CYS A N 1
ATOM 1445 C CA . CYS A 1 183 ? 12.444 5.849 -20.527 1.00 96.88 183 CYS A CA 1
ATOM 1446 C C . CYS A 1 183 ? 12.133 6.164 -22.005 1.00 96.88 183 CYS A C 1
ATOM 1448 O O . CYS A 1 183 ? 12.894 5.807 -22.915 1.00 96.88 183 CYS A O 1
ATOM 1450 N N . LEU A 1 184 ? 11.032 6.878 -22.259 1.00 97.62 184 LEU A N 1
ATOM 1451 C CA . LEU A 1 184 ? 10.634 7.286 -23.610 1.00 97.62 184 LEU A CA 1
ATOM 1452 C C . LEU A 1 184 ? 11.559 8.364 -24.189 1.00 97.62 184 LEU A C 1
ATOM 1454 O O . LEU A 1 184 ? 11.871 8.329 -25.384 1.00 97.62 184 LEU A O 1
ATOM 1458 N N . GLY A 1 185 ? 12.033 9.290 -23.356 1.00 98.00 185 GLY A N 1
ATOM 1459 C CA . GLY A 1 185 ? 13.016 10.303 -23.725 1.00 98.00 185 GLY A CA 1
ATOM 1460 C C . GLY A 1 185 ? 14.331 9.675 -24.180 1.00 98.00 185 GLY A C 1
ATOM 1461 O O . GLY A 1 185 ? 14.840 10.004 -25.253 1.00 98.00 185 GLY A O 1
ATOM 1462 N N . GLN A 1 186 ? 14.841 8.697 -23.432 1.00 97.50 186 GLN A N 1
ATOM 1463 C CA . GLN A 1 186 ? 16.045 7.949 -23.783 1.00 97.50 186 GLN A CA 1
ATOM 1464 C C . GLN A 1 186 ? 15.879 7.123 -25.063 1.00 97.50 186 GLN A C 1
ATOM 1466 O O . GLN A 1 186 ? 16.834 7.007 -25.838 1.00 97.50 186 GLN A O 1
ATOM 1471 N N . LEU A 1 187 ? 14.691 6.561 -25.308 1.00 97.06 187 LEU A N 1
ATOM 1472 C CA . LEU A 1 187 ? 14.389 5.861 -26.557 1.00 97.06 187 LEU A CA 1
ATOM 1473 C C . LEU A 1 187 ? 14.447 6.815 -27.754 1.00 97.06 187 LEU A C 1
ATOM 1475 O O . LEU A 1 187 ? 15.092 6.505 -28.757 1.00 97.06 187 LEU A O 1
ATOM 1479 N N . LYS A 1 188 ? 13.815 7.986 -27.636 1.00 96.75 188 LYS A N 1
ATOM 1480 C CA . LYS A 1 188 ? 13.849 9.026 -28.671 1.00 96.75 188 LYS A CA 1
ATOM 1481 C C . LYS A 1 188 ? 15.275 9.523 -28.914 1.00 96.75 188 LYS A C 1
ATOM 1483 O O . LYS A 1 188 ? 15.723 9.578 -30.054 1.00 96.75 188 LYS A O 1
ATOM 1488 N N . ALA A 1 189 ? 16.033 9.783 -27.850 1.00 96.94 189 ALA A N 1
ATOM 1489 C CA . ALA A 1 189 ? 17.432 10.185 -27.959 1.00 96.94 189 ALA A CA 1
ATOM 1490 C C . ALA A 1 189 ? 18.296 9.116 -28.659 1.00 96.94 189 ALA A C 1
ATOM 1492 O O . ALA A 1 189 ? 19.194 9.450 -29.439 1.00 96.94 189 ALA A O 1
ATOM 1493 N N . ALA A 1 190 ? 18.021 7.827 -28.417 1.00 95.69 190 ALA A N 1
ATOM 1494 C CA . ALA A 1 190 ? 18.685 6.727 -29.114 1.00 95.69 190 ALA A CA 1
ATOM 1495 C C . ALA A 1 190 ? 18.346 6.715 -30.614 1.00 95.69 190 ALA A C 1
ATOM 1497 O O . ALA A 1 190 ? 19.249 6.552 -31.433 1.00 95.69 190 ALA A O 1
ATOM 1498 N N . GLN A 1 191 ? 17.081 6.950 -30.975 1.00 95.81 191 GLN A N 1
ATOM 1499 C CA . GLN A 1 191 ? 16.642 7.077 -32.367 1.00 95.81 191 GLN A CA 1
ATOM 1500 C C . GLN A 1 191 ? 17.344 8.239 -33.084 1.00 95.81 191 GLN A C 1
ATOM 1502 O O . GLN A 1 191 ? 17.957 8.033 -34.132 1.00 95.81 191 GLN A O 1
ATOM 1507 N N . ASP A 1 192 ? 17.332 9.434 -32.492 1.00 95.75 192 ASP A N 1
ATOM 1508 C CA . ASP A 1 192 ? 17.946 10.634 -33.073 1.00 95.75 192 ASP A CA 1
ATOM 1509 C C . ASP A 1 192 ? 19.467 10.482 -33.238 1.00 95.75 192 ASP A C 1
ATOM 1511 O O . ASP A 1 192 ? 20.075 10.990 -34.182 1.00 95.75 192 ASP A O 1
ATOM 1515 N N . THR A 1 193 ? 20.117 9.774 -32.313 1.00 95.00 193 THR A N 1
ATOM 1516 C CA . THR A 1 193 ? 21.558 9.495 -32.385 1.00 95.00 193 THR A CA 1
ATOM 1517 C C . THR A 1 193 ? 21.883 8.472 -33.470 1.00 95.00 193 THR A C 1
ATOM 1519 O O . THR A 1 193 ? 22.826 8.680 -34.234 1.00 95.00 193 THR A O 1
ATOM 1522 N N . ALA A 1 194 ? 21.086 7.410 -33.592 1.00 94.50 194 ALA A N 1
ATOM 1523 C CA . ALA A 1 194 ? 21.260 6.412 -34.641 1.00 94.50 194 ALA A CA 1
ATOM 1524 C C . ALA A 1 194 ? 21.071 7.012 -36.045 1.00 94.50 194 ALA A C 1
ATOM 1526 O O . ALA A 1 194 ? 21.898 6.781 -36.927 1.00 94.50 194 ALA A O 1
ATOM 1527 N N . LEU A 1 195 ? 20.034 7.836 -36.236 1.00 94.12 195 LEU A N 1
ATOM 1528 C CA . LEU A 1 195 ? 19.770 8.517 -37.508 1.00 94.12 195 LEU A CA 1
ATOM 1529 C C . LEU A 1 195 ? 20.917 9.447 -37.914 1.00 94.12 195 LEU A C 1
ATOM 1531 O O . LEU A 1 195 ? 21.344 9.430 -39.069 1.00 94.12 195 LEU A O 1
ATOM 1535 N N . ARG A 1 196 ? 21.457 10.219 -36.961 1.00 92.69 196 ARG A N 1
ATOM 1536 C CA . ARG A 1 196 ? 22.650 11.046 -37.198 1.00 92.69 196 ARG A CA 1
ATOM 1537 C C . ARG A 1 196 ? 23.849 10.196 -37.608 1.00 92.69 196 ARG A C 1
ATOM 1539 O O . ARG A 1 196 ? 24.468 10.498 -38.618 1.00 92.69 196 ARG A O 1
ATOM 1546 N N . SER A 1 197 ? 24.117 9.096 -36.900 1.00 91.38 197 SER A N 1
ATOM 1547 C CA . SER A 1 197 ? 25.236 8.201 -37.226 1.00 91.38 197 SER A CA 1
ATOM 1548 C C . SER A 1 197 ? 25.140 7.616 -38.639 1.00 91.38 197 SER A C 1
ATOM 1550 O O . SER A 1 197 ? 26.149 7.548 -39.338 1.00 91.38 197 SER A O 1
ATOM 1552 N N . VAL A 1 198 ? 23.943 7.222 -39.084 1.00 90.44 198 VAL A N 1
ATOM 1553 C CA . VAL A 1 198 ? 23.733 6.725 -40.453 1.00 90.44 198 VAL A CA 1
ATOM 1554 C C . VAL A 1 198 ? 23.960 7.823 -41.489 1.00 90.44 198 VAL A C 1
ATOM 1556 O O . VAL A 1 198 ? 24.652 7.583 -42.477 1.00 90.44 198 VAL A O 1
ATOM 1559 N N . ARG A 1 199 ? 23.436 9.034 -41.256 1.00 87.62 199 ARG A N 1
ATOM 1560 C CA . ARG A 1 199 ? 23.647 10.168 -42.167 1.00 87.62 199 ARG A CA 1
ATOM 1561 C C . ARG A 1 199 ? 25.127 10.525 -42.284 1.00 87.62 199 ARG A C 1
ATOM 1563 O O . ARG A 1 199 ? 25.628 10.666 -43.392 1.00 87.62 199 ARG A O 1
ATOM 1570 N N . ASP A 1 200 ? 25.827 10.595 -41.157 1.00 87.00 200 ASP A N 1
ATOM 1571 C CA . ASP A 1 200 ? 27.251 10.923 -41.128 1.00 87.00 200 ASP A CA 1
ATOM 1572 C C . ASP A 1 200 ? 28.084 9.850 -41.856 1.00 87.00 200 ASP A C 1
ATOM 1574 O O . ASP A 1 200 ? 28.989 10.185 -42.616 1.00 87.00 200 ASP A O 1
ATOM 1578 N N . LYS A 1 201 ? 27.750 8.556 -41.712 1.00 80.62 201 LYS A N 1
ATOM 1579 C CA . LYS A 1 201 ? 28.384 7.475 -42.494 1.00 80.62 201 LYS A CA 1
ATOM 1580 C C . LYS A 1 201 ? 28.139 7.637 -44.000 1.00 80.62 201 LYS A C 1
ATOM 1582 O O . LYS A 1 201 ? 29.077 7.478 -44.777 1.00 80.62 201 LYS A O 1
ATOM 1587 N N . ALA A 1 202 ? 26.913 7.963 -44.408 1.00 76.81 202 ALA A N 1
ATOM 1588 C CA . ALA A 1 202 ? 26.571 8.181 -45.814 1.00 76.81 202 ALA A CA 1
ATOM 1589 C C . ALA A 1 202 ? 27.279 9.413 -46.413 1.00 76.81 202 ALA A C 1
ATOM 1591 O O . ALA A 1 202 ? 27.697 9.378 -47.565 1.00 76.81 202 ALA A O 1
ATOM 1592 N N . ASP A 1 203 ? 27.458 10.480 -45.630 1.00 73.25 203 ASP A N 1
ATOM 1593 C CA . ASP A 1 203 ? 28.154 11.700 -46.058 1.00 73.25 203 ASP A CA 1
ATOM 1594 C C . ASP A 1 203 ? 29.678 11.525 -46.185 1.00 73.25 203 ASP A C 1
ATOM 1596 O O . ASP A 1 203 ? 30.314 12.245 -46.964 1.00 73.25 203 ASP A O 1
ATOM 1600 N N . ILE A 1 204 ? 30.263 10.607 -45.404 1.00 66.94 204 ILE A N 1
ATOM 1601 C CA . ILE A 1 204 ? 31.704 10.325 -45.377 1.00 66.94 204 ILE A CA 1
ATOM 1602 C C . ILE A 1 204 ? 32.111 9.383 -46.513 1.00 66.94 204 ILE A C 1
ATOM 1604 O O . ILE A 1 204 ? 33.148 9.624 -47.126 1.00 66.94 204 ILE A O 1
ATOM 1608 N N . PHE A 1 205 ? 31.332 8.334 -46.795 1.00 58.66 205 PHE A N 1
ATOM 1609 C CA . PHE A 1 205 ? 31.660 7.323 -47.803 1.00 58.66 205 PHE A CA 1
ATOM 1610 C C . PHE A 1 205 ? 30.859 7.549 -49.092 1.00 58.66 205 PHE A C 1
ATOM 1612 O O . PHE A 1 205 ? 29.738 7.066 -49.234 1.00 58.66 205 PHE A O 1
ATOM 1619 N N . GLU A 1 206 ? 31.459 8.244 -50.060 1.00 58.00 206 GLU A N 1
ATOM 1620 C CA . GLU A 1 206 ? 30.936 8.295 -51.430 1.00 58.00 206 GLU A CA 1
ATOM 1621 C C . GLU A 1 206 ? 31.504 7.125 -52.264 1.00 58.00 206 GLU A C 1
ATOM 1623 O O . GLU A 1 206 ? 32.635 6.676 -52.056 1.00 58.00 206 GLU A O 1
ATOM 1628 N N . ASP A 1 207 ? 30.708 6.635 -53.222 1.00 54.66 207 ASP A N 1
ATOM 1629 C CA . ASP A 1 207 ? 31.116 5.670 -54.259 1.00 54.66 207 ASP A CA 1
ATOM 1630 C C . A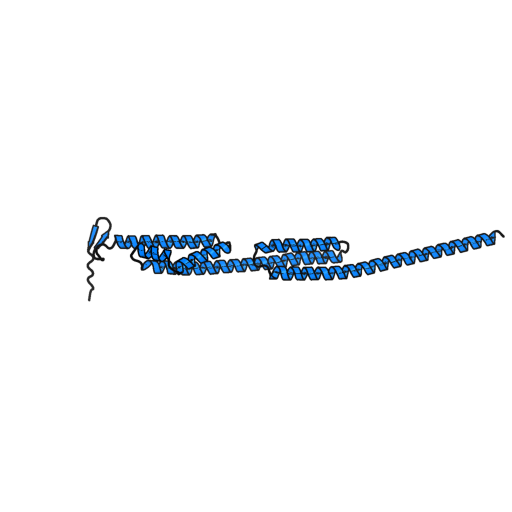SP A 1 207 ? 31.643 4.319 -53.717 1.00 54.66 207 ASP A C 1
ATOM 1632 O O . ASP A 1 207 ? 32.755 3.873 -54.003 1.00 54.66 207 ASP A O 1
ATOM 1636 N N . GLY A 1 208 ? 30.853 3.657 -52.861 1.00 59.56 208 GLY A N 1
ATOM 1637 C CA . GLY A 1 208 ? 31.156 2.296 -52.386 1.00 59.56 208 GLY A CA 1
ATOM 1638 C C . GLY A 1 208 ? 32.344 2.191 -51.419 1.00 59.56 208 GLY A C 1
ATOM 1639 O O . GLY A 1 208 ? 32.889 1.105 -51.239 1.00 59.56 208 GLY A O 1
ATOM 1640 N N . GLY A 1 209 ? 32.745 3.303 -50.791 1.00 60.88 209 GLY A N 1
ATOM 1641 C CA . GLY A 1 209 ? 33.842 3.354 -49.817 1.00 60.88 209 GLY A CA 1
ATOM 1642 C C . GLY A 1 209 ? 35.204 3.741 -50.403 1.00 60.88 209 GLY A C 1
ATOM 1643 O O . GLY A 1 209 ? 36.189 3.796 -49.669 1.00 60.88 209 GLY A O 1
ATOM 1644 N N . ALA A 1 210 ? 35.264 4.041 -51.705 1.00 57.94 210 ALA A N 1
ATOM 1645 C CA . ALA A 1 210 ? 36.490 4.438 -52.392 1.00 57.94 210 ALA A CA 1
ATOM 1646 C C . ALA A 1 210 ? 36.865 5.913 -52.171 1.00 57.94 210 ALA A C 1
ATOM 1648 O O . ALA A 1 210 ? 38.009 6.291 -52.434 1.00 57.94 210 ALA A O 1
ATOM 1649 N N . VAL A 1 211 ? 35.935 6.751 -51.695 1.00 58.59 211 VAL A N 1
ATOM 1650 C CA . VAL A 1 211 ? 36.152 8.192 -51.529 1.00 58.59 211 VAL A CA 1
ATOM 1651 C C . VAL A 1 211 ? 35.677 8.668 -50.155 1.00 58.59 211 VAL A C 1
ATOM 1653 O O . VAL A 1 211 ? 34.501 8.543 -49.823 1.00 58.59 211 VAL A O 1
ATOM 1656 N N . ILE A 1 212 ? 36.590 9.261 -49.377 1.00 65.31 212 ILE A N 1
ATOM 1657 C CA . ILE A 1 212 ? 36.269 9.994 -48.147 1.00 65.31 212 ILE A CA 1
ATOM 1658 C C . ILE A 1 212 ? 36.047 11.466 -48.487 1.00 65.31 212 ILE A C 1
ATOM 1660 O O . ILE A 1 212 ? 36.945 12.132 -49.017 1.00 65.31 212 ILE A O 1
ATOM 1664 N N . ARG A 1 213 ? 34.869 11.998 -48.150 1.00 60.59 213 ARG A N 1
ATOM 1665 C CA . ARG A 1 213 ? 34.556 13.425 -48.298 1.00 60.59 213 ARG A CA 1
ATOM 1666 C C . ARG A 1 213 ? 34.772 14.170 -46.976 1.00 60.59 213 ARG A C 1
ATOM 1668 O O . ARG A 1 213 ? 34.078 13.932 -45.994 1.00 60.59 213 ARG A O 1
ATOM 1675 N N . LEU A 1 214 ? 35.717 15.111 -46.962 1.00 65.50 214 LEU A N 1
ATOM 1676 C CA . LEU A 1 214 ? 36.000 16.017 -45.838 1.00 65.50 214 LEU A CA 1
ATOM 1677 C C . LEU A 1 214 ? 35.796 17.463 -46.314 1.00 65.50 214 LEU A C 1
ATOM 1679 O O . LEU A 1 214 ? 36.652 18.060 -46.973 1.00 65.50 214 LEU A O 1
ATOM 1683 N N . GLY A 1 215 ? 34.628 18.037 -46.016 1.00 68.44 215 GLY A N 1
ATOM 1684 C CA . GLY A 1 215 ? 34.255 19.373 -46.491 1.00 68.44 215 GLY A CA 1
ATOM 1685 C C . GLY A 1 215 ? 34.082 19.418 -48.016 1.00 68.44 215 GLY A C 1
ATOM 1686 O O . GLY A 1 215 ? 33.297 18.659 -48.575 1.00 68.44 215 GLY A O 1
ATOM 1687 N N . LYS A 1 216 ? 34.805 20.311 -48.709 1.00 67.38 216 LYS A N 1
ATOM 1688 C CA . LYS A 1 216 ? 34.802 20.399 -50.188 1.00 67.38 216 LYS A CA 1
ATOM 1689 C C . LYS A 1 216 ? 35.797 19.448 -50.864 1.00 67.38 216 LYS A C 1
ATOM 1691 O O . LYS A 1 216 ? 35.858 19.408 -52.090 1.00 67.38 216 LYS A O 1
ATOM 1696 N N . HIS A 1 217 ? 36.599 18.723 -50.089 1.00 62.00 217 HIS A N 1
ATOM 1697 C CA . HIS A 1 217 ? 37.690 17.907 -50.605 1.00 62.00 217 HIS A CA 1
ATOM 1698 C C . HIS A 1 217 ? 37.307 16.426 -50.595 1.00 62.00 217 HIS A C 1
ATOM 1700 O O . HIS A 1 217 ? 36.750 15.920 -49.619 1.00 62.00 217 HIS A O 1
ATOM 1706 N N . LYS A 1 218 ? 37.606 15.745 -51.703 1.00 67.50 218 LYS A N 1
ATOM 1707 C CA . LYS A 1 218 ? 37.419 14.305 -51.885 1.00 67.50 218 LYS A CA 1
ATOM 1708 C C . LYS A 1 218 ? 38.787 13.628 -51.857 1.00 67.50 218 LYS A C 1
ATOM 1710 O O . LYS A 1 218 ? 39.683 14.044 -52.589 1.00 67.50 218 LYS A O 1
ATOM 1715 N N . PHE A 1 219 ? 38.936 12.602 -51.030 1.00 69.81 219 PHE A N 1
ATOM 1716 C CA . PHE A 1 219 ? 40.159 11.815 -50.897 1.00 69.81 219 PHE A CA 1
ATOM 1717 C C . PHE A 1 219 ? 39.878 10.384 -51.340 1.00 69.81 219 PHE A C 1
ATOM 1719 O O . PHE A 1 219 ? 38.956 9.766 -50.818 1.00 69.81 219 PHE A O 1
ATOM 1726 N N . SER A 1 220 ? 40.648 9.843 -52.284 1.00 64.00 220 SER A N 1
ATOM 1727 C CA . SER A 1 220 ? 40.533 8.429 -52.646 1.00 64.00 220 SER A CA 1
ATOM 1728 C C . SER A 1 220 ? 41.214 7.553 -51.592 1.00 64.00 220 SER A C 1
ATOM 1730 O O . SER A 1 220 ? 42.348 7.812 -51.183 1.00 64.00 220 SER A O 1
ATOM 1732 N N . VAL A 1 221 ? 40.522 6.513 -51.133 1.00 61.97 221 VAL A N 1
ATOM 1733 C CA . VAL A 1 221 ? 41.053 5.545 -50.169 1.00 61.97 221 VAL A CA 1
ATOM 1734 C C . VAL A 1 221 ? 41.648 4.372 -50.937 1.00 61.97 221 VAL A C 1
ATOM 1736 O O . VAL A 1 221 ? 40.943 3.656 -51.641 1.00 61.97 221 VAL A O 1
ATOM 1739 N N . ASN A 1 222 ? 42.957 4.156 -50.804 1.00 53.09 222 ASN A N 1
ATOM 1740 C CA . ASN A 1 222 ? 43.631 2.986 -51.364 1.00 53.09 222 ASN A CA 1
ATOM 1741 C C . ASN A 1 222 ? 43.701 1.880 -50.302 1.00 53.09 22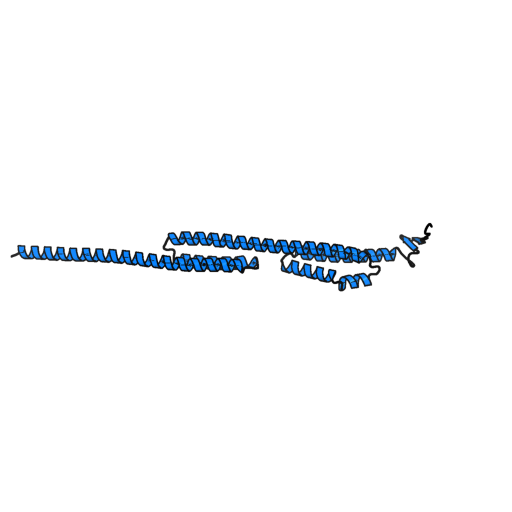2 ASN A C 1
ATOM 1743 O O . ASN A 1 222 ? 44.553 1.918 -49.413 1.00 53.09 222 ASN A O 1
ATOM 1747 N N . SER A 1 223 ? 42.809 0.893 -50.384 1.00 59.78 223 SER A N 1
ATOM 1748 C CA . SER A 1 223 ? 42.814 -0.290 -49.519 1.00 59.78 223 SER A CA 1
ATOM 1749 C C . SER A 1 223 ? 43.895 -1.286 -49.963 1.00 59.78 223 SER A C 1
ATOM 1751 O O . SER A 1 223 ? 43.595 -2.366 -50.473 1.00 59.78 223 SER A O 1
ATOM 1753 N N . ARG A 1 224 ? 45.177 -0.936 -49.813 1.00 54.41 224 ARG A N 1
ATOM 1754 C CA . ARG A 1 224 ? 46.268 -1.905 -49.992 1.00 54.41 224 ARG A CA 1
ATOM 1755 C C . ARG A 1 224 ? 46.428 -2.722 -48.713 1.00 54.41 224 ARG A C 1
ATOM 1757 O O . ARG A 1 224 ? 47.001 -2.247 -47.737 1.00 54.41 224 ARG A O 1
ATOM 1764 N N . SER A 1 225 ? 45.923 -3.954 -48.730 1.00 48.75 225 SER A N 1
ATOM 1765 C CA . SER A 1 225 ? 46.266 -4.975 -47.741 1.00 48.75 225 SER A CA 1
ATOM 1766 C C . SER A 1 225 ? 47.753 -5.301 -47.870 1.00 48.75 225 SER A C 1
ATOM 1768 O O . SER A 1 225 ? 48.192 -5.763 -48.924 1.00 48.75 225 SER A O 1
ATOM 1770 N N . TRP A 1 226 ? 48.533 -5.033 -46.826 1.00 51.34 226 TRP A N 1
ATOM 1771 C CA . TRP A 1 226 ? 49.908 -5.514 -46.749 1.00 51.34 226 TRP A CA 1
ATOM 1772 C C . TRP A 1 226 ? 49.849 -7.019 -46.451 1.00 51.34 226 TRP A C 1
ATOM 1774 O O . TRP A 1 226 ? 49.398 -7.411 -45.376 1.00 51.34 226 TRP A O 1
ATOM 1784 N N . THR A 1 227 ? 50.178 -7.836 -47.451 1.00 49.16 227 THR A N 1
ATOM 1785 C CA . THR A 1 227 ? 50.516 -9.261 -47.291 1.00 49.16 227 THR A CA 1
ATOM 1786 C C . THR A 1 227 ? 51.861 -9.414 -46.613 1.00 49.16 227 THR A C 1
ATOM 1788 O O . THR A 1 227 ? 52.771 -8.652 -47.016 1.00 49.16 227 THR A O 1
#

Mean predicted aligned error: 11.26 Å

pLDDT: mean 87.98, std 12.34, range [48.75, 98.31]

Organism: NCBI:txid1420917